Protein AF-A0A933N9Y6-F1 (afdb_monomer)

Mean predicted aligned error: 9.49 Å

Structure (mmCIF, N/CA/C/O backbone):
data_AF-A0A933N9Y6-F1
#
_entry.id   AF-A0A933N9Y6-F1
#
loop_
_atom_site.group_PDB
_atom_site.id
_atom_site.type_symbol
_atom_site.label_atom_id
_atom_site.label_alt_id
_atom_site.label_comp_id
_atom_site.label_asym_id
_atom_site.label_entity_id
_atom_site.label_seq_id
_atom_site.pdbx_PDB_ins_code
_atom_site.Cartn_x
_atom_site.Cartn_y
_atom_site.Cartn_z
_atom_site.occupancy
_atom_site.B_iso_or_equiv
_atom_site.auth_seq_id
_atom_site.auth_comp_id
_atom_site.auth_asym_id
_atom_site.auth_atom_id
_atom_site.pdbx_PDB_model_num
ATOM 1 N N . MET A 1 1 ? 1.250 21.473 2.686 1.00 59.91 1 MET A N 1
ATOM 2 C CA . MET A 1 1 ? 1.519 20.040 2.910 1.00 59.91 1 MET A CA 1
ATOM 3 C C . MET A 1 1 ? 0.268 19.443 3.518 1.00 59.91 1 MET A C 1
ATOM 5 O O . MET A 1 1 ? -0.261 20.037 4.453 1.00 59.91 1 MET A O 1
ATOM 9 N N . GLY A 1 2 ? -0.268 18.374 2.925 1.00 83.06 2 GLY A N 1
ATOM 10 C CA . GLY A 1 2 ? -1.340 17.617 3.570 1.00 83.06 2 GLY A CA 1
ATOM 11 C C . GLY A 1 2 ? -0.781 16.848 4.768 1.00 83.06 2 GLY A C 1
ATOM 12 O O . GLY A 1 2 ? 0.425 16.663 4.866 1.00 83.06 2 GLY A O 1
ATOM 13 N N . GLN A 1 3 ? -1.646 16.405 5.672 1.00 94.69 3 GLN A N 1
ATOM 14 C CA . GLN A 1 3 ? -1.311 15.427 6.709 1.00 94.69 3 GLN A CA 1
ATOM 15 C C . GLN A 1 3 ? -2.459 14.422 6.774 1.00 94.69 3 GLN A C 1
ATOM 17 O O . GLN A 1 3 ? -3.618 14.839 6.688 1.00 94.69 3 GLN A O 1
ATOM 22 N N . LEU A 1 4 ? -2.148 13.135 6.915 1.00 97.69 4 LEU A N 1
ATOM 23 C CA . LEU A 1 4 ? -3.118 12.100 7.270 1.00 97.69 4 LEU A CA 1
ATOM 24 C C . LEU A 1 4 ? -3.001 11.828 8.773 1.00 97.69 4 LEU A C 1
ATOM 26 O O . LEU A 1 4 ? -1.891 11.674 9.272 1.00 97.69 4 LEU A O 1
ATOM 30 N N . VAL A 1 5 ? -4.121 11.817 9.496 1.00 98.12 5 VAL A N 1
ATOM 31 C CA . VAL A 1 5 ? -4.144 11.604 10.953 1.00 98.12 5 VAL A CA 1
ATOM 32 C C . VAL A 1 5 ? -5.282 10.666 11.341 1.00 98.12 5 VAL A C 1
ATOM 34 O O . VAL A 1 5 ? -6.422 10.895 10.941 1.00 98.12 5 VAL A O 1
ATOM 37 N N . PHE A 1 6 ? -4.986 9.665 12.170 1.00 98.50 6 PHE A N 1
ATOM 38 C CA . PHE A 1 6 ? -5.929 8.682 12.712 1.00 98.50 6 PHE A CA 1
ATOM 39 C C . PHE A 1 6 ? -6.124 8.855 14.227 1.00 98.50 6 PHE A C 1
ATOM 41 O O . PHE A 1 6 ? -5.264 8.509 15.049 1.00 98.50 6 PHE A O 1
ATOM 48 N N . ASN A 1 7 ? -7.295 9.337 14.630 1.00 98.44 7 ASN A N 1
ATOM 49 C CA . ASN A 1 7 ? -7.651 9.585 16.022 1.00 98.44 7 ASN A CA 1
ATOM 50 C C . ASN A 1 7 ? -8.600 8.500 16.542 1.00 98.44 7 ASN A C 1
ATOM 52 O O . ASN A 1 7 ? -9.807 8.563 16.323 1.00 98.44 7 ASN A O 1
ATOM 56 N N . PHE A 1 8 ? -8.047 7.513 17.252 1.00 98.00 8 PHE A N 1
ATOM 57 C CA . PHE A 1 8 ? -8.846 6.490 17.942 1.00 98.00 8 PHE A CA 1
ATOM 58 C C . PHE A 1 8 ? -9.297 6.931 19.333 1.00 98.00 8 PHE A C 1
ATOM 60 O O . PHE A 1 8 ? -8.458 7.366 20.135 1.00 98.00 8 PHE A O 1
ATOM 67 N N . ASP A 1 9 ? -10.561 6.654 19.627 1.00 97.94 9 ASP A N 1
ATOM 68 C CA . ASP A 1 9 ? -11.191 6.657 20.944 1.00 97.94 9 ASP A CA 1
ATOM 69 C C . ASP A 1 9 ? -11.814 5.268 21.175 1.00 97.94 9 ASP A C 1
ATOM 71 O O . ASP A 1 9 ? -12.878 4.954 20.646 1.00 97.94 9 ASP A O 1
ATOM 75 N N . PHE A 1 10 ? -11.077 4.381 21.854 1.00 97.00 10 PHE A N 1
ATOM 76 C CA . PHE A 1 10 ? -11.494 2.987 22.047 1.00 97.00 10 PHE A CA 1
ATOM 77 C C . PHE A 1 10 ? -12.531 2.861 23.162 1.00 97.00 10 PHE A C 1
ATOM 79 O O . PHE A 1 10 ? -12.350 3.434 24.240 1.00 97.00 10 PHE A O 1
ATOM 86 N N . ASP A 1 11 ? -13.529 2.004 22.954 1.00 95.69 11 ASP A N 1
ATOM 87 C CA . ASP A 1 11 ? -14.541 1.697 23.967 1.00 95.69 11 ASP A CA 1
ATOM 88 C C . ASP A 1 11 ? -13.904 1.032 25.195 1.00 95.69 11 ASP A C 1
ATOM 90 O O . ASP A 1 11 ? -12.938 0.280 25.040 1.00 95.69 11 ASP A O 1
ATOM 94 N N . PRO A 1 12 ? -14.408 1.250 26.424 1.00 92.81 12 PRO A N 1
ATOM 95 C CA . PRO A 1 12 ? -13.914 0.565 27.617 1.00 92.81 12 PRO A CA 1
ATOM 96 C C . PRO A 1 12 ? -13.875 -0.963 27.453 1.00 92.81 12 PRO A C 1
ATOM 98 O O . PRO A 1 12 ? -14.796 -1.572 26.918 1.00 92.81 12 PRO A O 1
ATOM 101 N N . ILE A 1 13 ? -12.814 -1.605 27.951 1.00 88.38 13 ILE A N 1
ATOM 102 C CA . ILE A 1 13 ? -12.707 -3.072 27.937 1.00 88.38 13 ILE A CA 1
ATOM 103 C C . ILE A 1 13 ? -13.543 -3.612 29.101 1.00 88.38 13 ILE A C 1
ATOM 105 O O . ILE A 1 13 ? -13.084 -3.602 30.242 1.00 88.38 13 ILE A O 1
ATOM 109 N N . GLU A 1 14 ? -14.772 -4.055 28.832 1.00 74.56 14 GLU A N 1
ATOM 110 C CA . GLU A 1 14 ? -15.698 -4.480 29.893 1.00 74.56 14 GLU A CA 1
ATOM 111 C C . GLU A 1 14 ? -15.587 -5.974 30.279 1.00 74.56 14 GLU A C 1
ATOM 113 O O . GLU A 1 14 ? -16.008 -6.334 31.377 1.00 74.56 14 GLU A O 1
ATOM 118 N N . SER A 1 15 ? -14.991 -6.863 29.462 1.00 64.12 15 SER A N 1
ATOM 119 C CA . SER A 1 15 ? -14.756 -8.282 29.830 1.00 64.12 15 SER A CA 1
ATOM 120 C C . SER A 1 15 ? -13.814 -9.040 28.863 1.00 64.12 15 SER A C 1
ATOM 122 O O . SER A 1 15 ? -13.178 -8.424 28.008 1.00 64.12 15 SER A O 1
ATOM 124 N N . VAL A 1 16 ? -13.707 -10.376 29.012 1.00 68.56 16 VAL A N 1
ATOM 125 C CA . VAL A 1 16 ? -13.026 -11.316 28.090 1.00 68.56 16 VAL A CA 1
ATOM 126 C C . VAL A 1 16 ? -13.774 -11.341 26.751 1.00 68.56 16 VAL A C 1
ATOM 128 O O . VAL A 1 16 ? -14.597 -12.220 26.504 1.00 68.56 16 VAL A O 1
ATOM 131 N N . GLY A 1 17 ? -13.531 -10.331 25.923 1.00 78.00 17 GLY A N 1
ATOM 132 C CA . GLY A 1 17 ? -14.124 -10.205 24.597 1.00 78.00 17 GLY A CA 1
ATOM 133 C C . GLY A 1 17 ? -13.275 -10.835 23.497 1.00 78.00 17 GLY A C 1
ATOM 134 O O . GLY A 1 17 ? -12.138 -11.247 23.713 1.00 78.00 17 GLY A O 1
ATOM 135 N N . THR A 1 18 ? -13.815 -10.904 22.288 1.00 91.31 18 THR A N 1
ATOM 136 C CA . THR A 1 18 ? -13.034 -11.206 21.080 1.00 91.31 18 THR A CA 1
ATOM 137 C C . THR A 1 18 ? -12.067 -10.058 20.761 1.00 91.31 18 THR A C 1
ATOM 139 O O . THR A 1 18 ? -12.274 -8.919 21.177 1.00 91.31 18 THR A O 1
ATOM 142 N N . SER A 1 19 ? -11.023 -10.307 19.966 1.00 91.81 19 SER A N 1
ATOM 143 C CA . SER A 1 19 ? -10.132 -9.238 19.475 1.00 91.81 19 SER A CA 1
ATOM 144 C C . SER A 1 19 ? -10.855 -8.088 18.761 1.00 91.81 19 SER A C 1
ATOM 146 O O . SER A 1 19 ? -10.391 -6.948 18.813 1.00 91.81 19 SER A O 1
ATOM 148 N N . ALA A 1 20 ? -12.006 -8.359 18.142 1.00 92.94 20 ALA A N 1
ATOM 149 C CA . ALA A 1 20 ? -12.854 -7.338 17.539 1.00 92.94 20 ALA A CA 1
ATOM 150 C C . ALA A 1 20 ? -13.476 -6.411 18.601 1.00 92.94 20 ALA A C 1
ATOM 152 O O . ALA A 1 20 ? -13.398 -5.195 18.467 1.00 92.94 20 ALA A O 1
ATOM 153 N N . GLU A 1 21 ? -14.002 -6.970 19.693 1.00 92.75 21 GLU A N 1
ATOM 154 C CA . GLU A 1 21 ? -14.570 -6.203 20.815 1.00 92.75 21 GLU A CA 1
ATOM 155 C C . GLU A 1 21 ? -13.492 -5.408 21.564 1.00 92.75 21 GLU A C 1
ATOM 157 O O . GLU A 1 21 ? -13.686 -4.246 21.892 1.00 92.75 21 GLU A O 1
ATOM 162 N N . VAL A 1 22 ? -12.306 -5.988 21.777 1.00 94.69 22 VAL A N 1
ATOM 163 C CA . VAL A 1 22 ? -11.189 -5.293 22.453 1.00 94.69 22 VAL A CA 1
ATOM 164 C C . VAL A 1 22 ? -10.700 -4.076 21.656 1.00 94.69 22 VAL A C 1
ATOM 166 O O . VAL A 1 22 ? -10.199 -3.102 22.228 1.00 94.69 22 VAL A O 1
ATOM 169 N N . THR A 1 23 ? -10.838 -4.135 20.332 1.00 96.06 23 THR A N 1
ATOM 170 C CA . THR A 1 23 ? -10.442 -3.072 19.405 1.00 96.06 23 THR A CA 1
ATOM 171 C C . THR A 1 23 ? -11.631 -2.265 18.902 1.00 96.06 23 THR A C 1
ATOM 173 O O . THR A 1 23 ? -11.481 -1.582 17.893 1.00 96.06 23 THR A O 1
ATOM 176 N N . SER A 1 24 ? -12.795 -2.319 19.554 1.00 96.50 24 SER A N 1
ATOM 177 C CA . SER A 1 24 ? -13.925 -1.478 19.167 1.00 96.50 24 SER A CA 1
ATOM 178 C C . SER A 1 24 ? -13.752 -0.034 19.639 1.00 96.50 24 SER A C 1
ATOM 180 O O . SER A 1 24 ? -13.050 0.259 20.613 1.00 96.50 24 SER A O 1
ATOM 182 N N . GLY A 1 25 ? -14.366 0.887 18.908 1.00 96.94 25 GLY A N 1
ATOM 183 C CA . GLY A 1 25 ? -14.508 2.281 19.312 1.00 96.94 25 GLY A CA 1
ATOM 184 C C . GLY A 1 25 ? -14.598 3.216 18.123 1.00 96.94 25 GLY A C 1
ATOM 185 O O . GLY A 1 25 ? -14.696 2.781 16.970 1.00 96.94 25 GLY A O 1
ATOM 186 N N . ARG A 1 26 ? -14.518 4.513 18.399 1.00 97.88 26 ARG A N 1
ATOM 187 C CA . ARG A 1 26 ? -14.576 5.561 17.386 1.00 97.88 26 ARG A CA 1
ATOM 188 C C . ARG A 1 26 ? -13.211 5.781 16.741 1.00 97.88 26 ARG A C 1
ATOM 190 O O . ARG A 1 26 ? -12.189 5.842 17.425 1.00 97.88 26 ARG A O 1
ATOM 197 N N .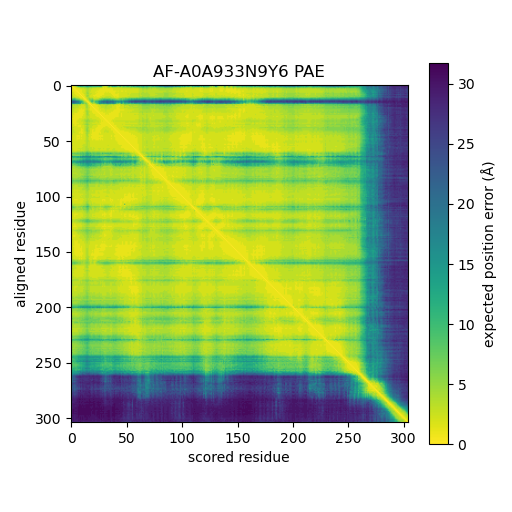 LEU A 1 27 ? -13.202 5.979 15.428 1.00 98.31 27 LEU A N 1
ATOM 198 C CA . LEU A 1 27 ? -12.055 6.475 14.675 1.00 98.31 27 LEU A CA 1
ATOM 199 C C . LEU A 1 27 ? -12.473 7.696 13.864 1.00 98.31 27 LEU A C 1
ATOM 201 O O . LEU A 1 27 ? -13.366 7.618 13.020 1.00 98.31 27 LEU A O 1
ATOM 205 N N . GLU A 1 28 ? -11.772 8.801 14.091 1.00 98.38 28 GLU A N 1
ATOM 206 C CA . GLU A 1 28 ? -11.789 9.965 13.214 1.00 98.38 28 GLU A CA 1
ATOM 207 C C . GLU A 1 28 ? -10.512 9.956 12.362 1.00 98.38 28 GLU A C 1
ATOM 209 O O . GLU A 1 28 ? -9.404 9.937 12.902 1.00 98.38 28 GLU A O 1
ATOM 214 N N . VAL A 1 29 ? -10.654 9.988 11.037 1.00 98.31 29 VAL A N 1
ATOM 215 C CA . VAL A 1 29 ? -9.532 10.137 10.102 1.00 98.31 29 VAL A CA 1
ATOM 216 C C . VAL A 1 29 ? -9.605 11.506 9.452 1.00 98.31 29 VAL A C 1
ATOM 218 O O . VAL A 1 29 ? -10.650 11.887 8.922 1.00 98.31 29 VAL A O 1
ATOM 221 N N . LYS A 1 30 ? -8.492 12.241 9.471 1.00 98.06 30 LYS A N 1
ATOM 222 C CA . LYS A 1 30 ? -8.360 13.554 8.833 1.00 98.06 30 LYS A CA 1
ATOM 223 C C . LYS A 1 30 ? -7.316 13.523 7.735 1.00 98.06 30 LYS A C 1
ATOM 225 O O . LYS A 1 30 ? -6.210 13.056 7.975 1.00 98.06 30 LYS A O 1
ATOM 230 N N . LEU A 1 31 ? -7.645 14.089 6.578 1.00 97.12 31 LEU A N 1
ATOM 231 C CA . LEU A 1 31 ? -6.716 14.331 5.479 1.00 97.12 31 LEU A CA 1
ATOM 232 C C . LEU A 1 31 ? -6.669 15.828 5.182 1.00 97.12 31 LEU A C 1
ATOM 234 O O . LEU A 1 31 ? -7.701 16.449 4.936 1.00 97.12 31 LEU A O 1
ATOM 238 N N . ALA A 1 32 ? -5.475 16.418 5.246 1.00 95.06 32 ALA A N 1
ATOM 239 C CA . ALA A 1 32 ? -5.272 17.863 5.103 1.00 95.06 32 ALA A CA 1
ATOM 240 C C . ALA A 1 32 ? -6.198 18.691 6.028 1.00 95.06 32 ALA A C 1
ATOM 242 O O . ALA A 1 32 ? -6.708 19.744 5.654 1.00 95.06 32 ALA A O 1
ATOM 243 N N . GLY A 1 33 ? -6.441 18.184 7.244 1.00 95.38 33 GLY A N 1
ATOM 244 C CA . GLY A 1 33 ? -7.308 18.806 8.252 1.00 95.38 33 GLY A CA 1
ATOM 245 C C . GLY A 1 33 ? -8.812 18.559 8.075 1.00 95.38 33 GLY A C 1
ATOM 246 O O . GLY A 1 33 ? -9.578 18.882 8.983 1.00 95.38 33 GLY A O 1
ATOM 247 N N . LEU A 1 34 ? -9.244 17.959 6.964 1.00 96.50 34 LEU A N 1
ATOM 248 C CA . LEU A 1 34 ? -10.644 17.627 6.705 1.00 96.50 34 LEU A CA 1
ATOM 249 C C . LEU A 1 34 ? -10.957 16.213 7.191 1.00 96.50 34 LEU A C 1
ATOM 251 O O . LEU A 1 34 ? -10.238 15.273 6.860 1.00 96.50 34 LEU A O 1
ATOM 255 N N . THR A 1 35 ? -12.034 16.055 7.959 1.00 97.38 35 THR A N 1
ATOM 256 C CA . THR A 1 35 ? -12.509 14.735 8.393 1.00 97.38 35 THR A CA 1
ATOM 257 C C . THR A 1 35 ? -13.019 13.951 7.188 1.00 97.38 35 THR A C 1
ATOM 259 O O . THR A 1 35 ? -13.974 14.369 6.535 1.00 97.38 35 THR A O 1
ATOM 262 N N . VAL A 1 36 ? -12.371 12.822 6.901 1.00 96.88 36 VAL A N 1
ATOM 263 C CA . VAL A 1 36 ? -12.741 11.911 5.809 1.00 96.88 36 VAL A CA 1
ATOM 264 C C . VAL A 1 36 ? -13.498 10.697 6.324 1.00 96.88 36 VAL A C 1
ATOM 266 O O . VAL A 1 36 ? -14.450 10.278 5.677 1.00 96.88 36 VAL A O 1
ATOM 269 N N . TRP A 1 37 ? -13.153 10.194 7.513 1.00 97.50 37 TRP A N 1
ATOM 270 C CA . TRP A 1 37 ? -13.922 9.173 8.226 1.00 97.50 37 TRP A CA 1
ATOM 271 C C . TRP A 1 37 ? -14.231 9.638 9.644 1.00 97.50 37 TRP A C 1
ATOM 273 O O . TRP A 1 37 ? -13.387 10.243 10.301 1.00 97.50 37 TRP A O 1
ATOM 283 N N . ASP A 1 38 ? -15.427 9.309 10.118 1.00 97.50 38 ASP A N 1
ATOM 284 C CA . ASP A 1 38 ? -15.835 9.430 11.516 1.00 97.50 38 ASP A CA 1
ATOM 285 C C . ASP A 1 38 ? -16.856 8.324 11.798 1.00 97.50 38 ASP A C 1
ATOM 287 O O . ASP A 1 38 ? -18.030 8.443 11.446 1.00 97.50 38 ASP A O 1
ATOM 291 N N . THR A 1 39 ? -16.390 7.191 12.323 1.00 97.19 39 THR A N 1
ATOM 292 C CA . THR A 1 39 ? -17.245 6.015 12.531 1.00 97.19 39 THR A CA 1
ATOM 293 C C . THR A 1 39 ? -16.855 5.232 13.777 1.00 97.19 39 THR A C 1
ATOM 295 O O . THR A 1 39 ? -15.721 5.317 14.246 1.00 97.19 39 THR A O 1
ATOM 298 N N . ASN A 1 40 ? -17.788 4.418 14.269 1.00 97.12 40 ASN A N 1
ATOM 299 C CA . ASN A 1 40 ? -17.522 3.378 15.259 1.00 97.12 40 ASN A CA 1
ATOM 300 C C . ASN A 1 40 ? -17.396 2.027 14.551 1.00 97.12 40 ASN A C 1
ATOM 302 O O . ASN A 1 40 ? -18.276 1.662 13.769 1.00 97.12 40 ASN A O 1
ATOM 306 N N . TRP A 1 41 ? -16.310 1.300 14.806 1.00 97.12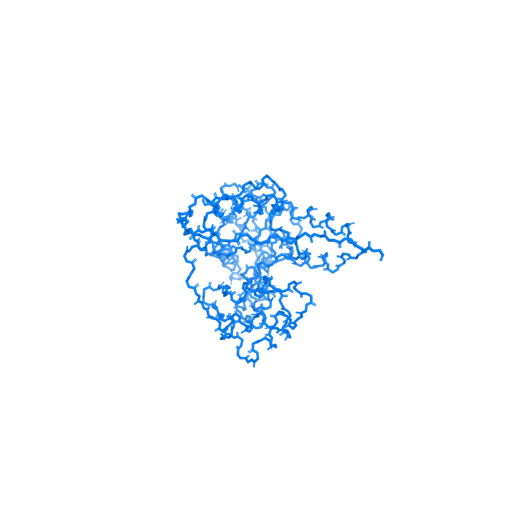 41 TRP A N 1
ATOM 307 C CA . TRP A 1 41 ? -16.072 -0.028 14.234 1.00 97.12 41 TRP A CA 1
ATOM 308 C C . TRP A 1 41 ? -15.113 -0.843 15.108 1.00 97.12 41 TRP A C 1
ATOM 310 O O . TRP A 1 41 ? -14.699 -0.385 16.171 1.00 97.12 41 TRP A O 1
ATOM 320 N N . THR A 1 42 ? -14.761 -2.048 14.658 1.00 95.81 42 THR A N 1
ATOM 321 C CA . THR A 1 42 ? -13.704 -2.882 15.243 1.00 95.81 42 THR A CA 1
ATOM 322 C C . THR A 1 42 ? -12.424 -2.755 14.426 1.00 95.81 42 THR A C 1
ATOM 324 O O . THR A 1 42 ? -12.428 -3.005 13.222 1.00 95.81 42 THR A O 1
ATOM 327 N N . TRP A 1 43 ? -11.311 -2.392 15.054 1.00 97.25 43 TRP A N 1
ATOM 328 C CA . TRP A 1 43 ? -10.119 -1.939 14.325 1.00 97.25 43 TRP A CA 1
ATOM 329 C C . TRP A 1 43 ? -9.073 -3.029 14.051 1.00 97.25 43 TRP A C 1
ATOM 331 O O . TRP A 1 43 ? -8.068 -2.762 13.396 1.00 97.25 43 TRP A O 1
ATOM 341 N N . ILE A 1 44 ? -9.309 -4.267 14.494 1.00 97.25 44 ILE A N 1
ATOM 342 C CA . ILE A 1 44 ? -8.418 -5.410 14.235 1.00 97.25 44 ILE A CA 1
ATOM 343 C C . ILE A 1 44 ? -8.183 -5.667 12.737 1.00 97.25 44 ILE A C 1
ATOM 345 O O . ILE A 1 44 ? -7.066 -5.987 12.342 1.00 97.25 44 ILE A O 1
ATOM 349 N N . GLU A 1 45 ? -9.196 -5.464 11.892 1.00 97.62 45 GLU A N 1
ATOM 350 C CA . GLU A 1 45 ? -9.097 -5.688 10.442 1.00 97.62 45 GLU A CA 1
ATOM 351 C C . GLU A 1 45 ? -8.152 -4.688 9.763 1.00 97.62 45 GLU A C 1
ATOM 353 O O . GLU A 1 45 ? -7.425 -5.046 8.838 1.00 97.62 45 GLU A O 1
ATOM 358 N N . LEU A 1 46 ? -8.089 -3.450 10.270 1.00 98.19 46 LEU A N 1
ATOM 359 C CA . LEU A 1 46 ? -7.132 -2.454 9.790 1.00 98.19 46 LEU A CA 1
ATOM 360 C C . LEU A 1 46 ? -5.693 -2.898 10.068 1.00 98.19 46 LEU A C 1
ATOM 362 O O . LEU A 1 46 ? -4.834 -2.779 9.200 1.00 98.19 46 LEU A O 1
ATOM 366 N N . LEU A 1 47 ? -5.431 -3.452 11.255 1.00 98.38 47 LEU A N 1
ATOM 367 C CA . LEU A 1 47 ? -4.116 -4.000 11.585 1.00 98.38 47 LEU A CA 1
ATOM 368 C C . LEU A 1 47 ? -3.769 -5.207 10.695 1.00 98.38 47 LEU A C 1
ATOM 370 O O . LEU A 1 47 ? -2.639 -5.304 10.223 1.00 98.38 47 LEU A O 1
ATOM 374 N N . GLU A 1 48 ? -4.725 -6.103 10.437 1.00 98.31 48 GLU A N 1
ATOM 375 C CA . GLU A 1 48 ? -4.534 -7.245 9.530 1.00 98.31 48 GLU A CA 1
ATOM 376 C C . GLU A 1 48 ? -4.206 -6.805 8.105 1.00 98.31 48 GLU A C 1
ATOM 378 O O . GLU A 1 48 ? -3.306 -7.367 7.476 1.00 98.31 48 GLU A O 1
ATOM 383 N N . HIS A 1 49 ? -4.906 -5.784 7.612 1.00 98.38 49 HIS A N 1
ATOM 384 C CA . HIS A 1 49 ? -4.657 -5.187 6.306 1.00 98.38 49 HIS A CA 1
ATOM 385 C C . HIS A 1 49 ? -3.259 -4.585 6.226 1.00 98.38 49 HIS A C 1
ATOM 387 O O . HIS A 1 49 ? -2.494 -4.942 5.333 1.00 98.38 49 HIS A O 1
ATOM 393 N N . LEU A 1 50 ? -2.900 -3.725 7.184 1.00 98.50 50 LEU A N 1
ATOM 394 C CA . LEU A 1 50 ? -1.581 -3.096 7.223 1.00 98.50 50 LEU A CA 1
ATOM 395 C C . LEU A 1 50 ? -0.469 -4.144 7.321 1.00 98.50 50 LEU A C 1
ATOM 397 O O . LEU A 1 50 ? 0.521 -4.033 6.611 1.00 98.50 50 LEU A O 1
ATOM 401 N N . ALA A 1 51 ? -0.635 -5.187 8.139 1.00 98.25 51 ALA A N 1
ATOM 402 C CA . ALA A 1 51 ? 0.345 -6.264 8.258 1.00 98.25 51 ALA A CA 1
ATOM 403 C C . ALA A 1 51 ? 0.516 -7.055 6.952 1.00 98.25 51 ALA A C 1
ATOM 405 O O . ALA A 1 51 ? 1.638 -7.393 6.578 1.00 98.25 51 ALA A O 1
ATOM 406 N N . ARG A 1 52 ? -0.588 -7.346 6.254 1.00 97.81 52 ARG A N 1
ATOM 407 C CA . ARG A 1 52 ? -0.586 -8.130 5.012 1.00 97.81 52 ARG A CA 1
ATOM 408 C C . ARG A 1 52 ? -0.014 -7.356 3.829 1.00 97.81 52 ARG A C 1
ATOM 410 O O . ARG A 1 52 ? 0.726 -7.933 3.037 1.00 97.81 52 ARG A O 1
ATOM 417 N N . TYR A 1 53 ? -0.374 -6.083 3.705 1.00 98.06 53 TYR A N 1
ATOM 418 C CA . TYR A 1 53 ? -0.090 -5.282 2.516 1.00 98.06 53 TYR A CA 1
ATOM 419 C C . TYR A 1 53 ? 1.044 -4.270 2.705 1.00 98.06 53 TYR A C 1
ATOM 421 O O . TYR A 1 53 ? 1.322 -3.502 1.791 1.00 98.06 53 TYR A O 1
ATOM 429 N N . TRP A 1 54 ? 1.739 -4.293 3.848 1.00 97.81 54 TRP A N 1
ATOM 430 C CA . TRP A 1 54 ? 2.806 -3.342 4.186 1.00 97.81 54 TRP A CA 1
ATOM 431 C C . TRP A 1 54 ? 3.819 -3.131 3.055 1.00 97.81 54 TRP A C 1
ATOM 433 O O . TRP A 1 54 ? 4.108 -2.005 2.668 1.00 97.81 54 TRP A O 1
ATOM 443 N N . GLN A 1 55 ? 4.338 -4.225 2.497 1.00 97.12 55 GLN A N 1
ATOM 444 C CA . GLN A 1 55 ? 5.365 -4.163 1.456 1.00 97.12 55 GLN A CA 1
ATOM 445 C C . GLN A 1 55 ? 4.825 -3.705 0.110 1.00 97.12 55 GLN A C 1
ATOM 447 O O . GLN A 1 55 ? 5.566 -3.097 -0.648 1.00 97.12 55 GLN A O 1
ATOM 452 N N . PHE A 1 56 ? 3.549 -3.942 -0.181 1.00 97.06 56 PHE A N 1
ATOM 453 C CA . PHE A 1 56 ? 2.931 -3.374 -1.371 1.00 97.06 56 PHE A CA 1
ATOM 454 C C . PHE A 1 56 ? 2.735 -1.864 -1.207 1.00 97.06 56 PHE A C 1
ATOM 456 O O . PHE A 1 56 ? 3.132 -1.109 -2.081 1.00 97.06 56 PHE A O 1
ATOM 463 N N . LEU A 1 57 ? 2.253 -1.397 -0.049 1.00 96.19 57 LEU A N 1
ATOM 464 C CA . LEU A 1 57 ? 2.165 0.041 0.236 1.00 96.19 57 LEU A CA 1
ATOM 465 C C . LEU A 1 57 ? 3.529 0.726 0.115 1.00 96.19 57 LEU A C 1
ATOM 467 O O . LEU A 1 57 ? 3.611 1.835 -0.401 1.00 96.19 57 LEU A O 1
ATOM 471 N N . ILE A 1 58 ? 4.596 0.062 0.563 1.00 95.75 58 ILE A N 1
ATOM 472 C CA . ILE A 1 58 ? 5.950 0.571 0.394 1.00 95.75 58 ILE A CA 1
ATOM 473 C C . ILE A 1 58 ? 6.371 0.506 -1.065 1.00 95.75 58 ILE A C 1
ATOM 475 O O . ILE A 1 58 ? 6.771 1.522 -1.585 1.00 95.75 58 ILE A O 1
ATOM 479 N N . TRP A 1 59 ? 6.368 -0.636 -1.739 1.00 95.62 59 TRP A N 1
ATOM 480 C CA . TRP A 1 59 ? 7.119 -0.790 -2.991 1.00 95.62 59 TRP A CA 1
ATOM 481 C C . TRP A 1 59 ? 6.286 -0.598 -4.257 1.00 95.62 59 TRP A C 1
ATOM 483 O O . TRP A 1 59 ? 6.848 -0.285 -5.303 1.00 95.62 59 TRP A O 1
ATOM 493 N N . GLU A 1 60 ? 4.970 -0.773 -4.193 1.00 94.88 60 GLU A N 1
ATOM 494 C CA . GLU A 1 60 ? 4.091 -0.733 -5.359 1.00 94.88 60 GLU A CA 1
ATOM 495 C C . GLU A 1 60 ? 3.781 0.713 -5.770 1.00 94.88 60 GLU A C 1
ATOM 497 O O . GLU A 1 60 ? 3.066 1.452 -5.095 1.00 94.88 60 GLU A O 1
ATOM 502 N N . GLU A 1 61 ? 4.329 1.117 -6.913 1.00 90.56 61 GLU A N 1
ATOM 503 C CA . GLU A 1 61 ? 4.119 2.441 -7.521 1.00 90.56 61 GLU A CA 1
ATOM 504 C C . GLU A 1 61 ? 3.422 2.360 -8.890 1.00 90.56 61 GLU A C 1
ATOM 506 O O . GLU A 1 61 ? 3.097 3.382 -9.498 1.00 90.56 61 GLU A O 1
ATOM 511 N N . SER A 1 62 ? 3.234 1.150 -9.420 1.00 84.56 62 SER A N 1
ATOM 512 C CA . SER A 1 62 ? 2.628 0.940 -10.735 1.00 84.56 62 SER A CA 1
ATOM 513 C C . SER A 1 62 ? 1.120 0.845 -10.597 1.00 84.56 62 SER A C 1
ATOM 515 O O . SER A 1 62 ? 0.623 0.044 -9.810 1.00 84.56 62 SER A O 1
ATOM 517 N N . LEU A 1 63 ? 0.383 1.600 -11.410 1.00 84.50 63 LEU A N 1
ATOM 518 C CA . LEU A 1 63 ? -1.035 1.320 -11.573 1.00 84.50 63 LEU A CA 1
ATOM 519 C C . LEU A 1 63 ? -1.250 0.110 -12.490 1.00 84.50 63 LEU A C 1
ATOM 521 O O . LEU A 1 63 ? -0.520 -0.054 -13.472 1.00 84.50 63 LEU A O 1
ATOM 525 N N . PRO A 1 64 ? -2.297 -0.689 -12.235 1.00 83.81 64 PRO A N 1
ATOM 526 C CA . PRO A 1 64 ? -2.755 -1.700 -13.174 1.00 83.81 64 PRO A CA 1
ATOM 527 C C . PRO A 1 64 ? -3.111 -1.100 -14.539 1.00 83.81 64 PRO A C 1
ATOM 529 O O . PRO A 1 64 ? -3.642 0.009 -14.629 1.00 83.81 64 PRO A O 1
ATOM 532 N N . SER A 1 65 ? -2.904 -1.883 -15.598 1.00 69.88 65 SER A N 1
ATOM 533 C CA . SER A 1 65 ? -3.597 -1.726 -16.888 1.00 69.88 65 SER A CA 1
ATOM 534 C C . SER A 1 65 ? -3.447 -0.368 -17.597 1.00 69.88 65 SER A C 1
ATOM 536 O O . SER A 1 65 ? -4.429 0.157 -18.128 1.00 69.88 65 SER A O 1
ATOM 538 N N . ASP A 1 66 ? -2.237 0.202 -17.639 1.00 72.62 66 ASP A N 1
ATOM 539 C CA . ASP A 1 66 ? -1.933 1.533 -18.209 1.00 72.62 66 ASP A CA 1
ATOM 540 C C . ASP A 1 66 ? -2.844 2.657 -17.680 1.00 72.62 66 ASP A C 1
ATOM 542 O O . ASP A 1 66 ? -3.108 3.643 -18.377 1.00 72.62 66 ASP A O 1
ATOM 546 N N . LEU A 1 67 ? -3.409 2.498 -16.480 1.00 80.69 67 LEU A N 1
ATOM 547 C CA . LEU A 1 67 ? -4.219 3.544 -15.879 1.00 80.69 67 LEU A CA 1
ATOM 548 C C . LEU A 1 67 ? -3.317 4.718 -15.499 1.00 80.69 67 LEU A C 1
ATOM 550 O O . LEU A 1 67 ? -2.234 4.555 -14.942 1.00 80.69 67 LEU A O 1
ATOM 554 N N . GLU A 1 68 ? -3.786 5.923 -15.794 1.00 76.06 68 GLU A N 1
ATOM 555 C CA . GLU A 1 68 ? -3.100 7.143 -15.387 1.00 76.06 68 GLU A CA 1
ATOM 556 C C . GLU A 1 68 ? -3.381 7.427 -13.908 1.00 76.06 68 GLU A C 1
ATOM 558 O O . GLU A 1 68 ? -4.508 7.258 -13.431 1.00 76.06 68 GLU A O 1
ATOM 563 N N . LEU A 1 69 ? -2.382 7.932 -13.186 1.00 66.69 69 LEU A N 1
ATOM 564 C CA . LEU A 1 69 ? -2.504 8.242 -11.758 1.00 66.69 69 LEU A CA 1
ATOM 565 C C . LEU A 1 69 ? -3.598 9.282 -11.484 1.00 66.69 69 LEU A C 1
ATOM 567 O O . LEU A 1 69 ? -4.314 9.182 -10.492 1.00 66.69 69 LEU A O 1
ATOM 571 N N . GLU A 1 70 ? -3.866 10.187 -12.431 1.00 72.81 70 GLU A N 1
ATOM 572 C CA . GLU A 1 70 ? -4.612 11.405 -12.122 1.00 72.81 70 GLU A CA 1
ATOM 573 C C . GLU A 1 70 ? -5.922 11.636 -12.873 1.00 72.81 70 GLU A C 1
ATOM 575 O O . GLU A 1 70 ? -5.956 11.481 -14.093 1.00 72.81 70 GLU A O 1
ATOM 580 N N . PRO A 1 71 ? -7.002 12.081 -12.182 1.00 73.81 71 PRO A N 1
ATOM 581 C CA . PRO A 1 71 ? -7.185 12.198 -10.719 1.00 73.81 71 PRO A CA 1
ATOM 582 C C . PRO A 1 71 ? -7.556 10.870 -10.031 1.00 73.81 71 PRO A C 1
ATOM 584 O O . PRO A 1 71 ? -8.458 10.160 -10.505 1.00 73.81 71 PRO A O 1
ATOM 587 N N . PHE A 1 72 ? -6.973 10.571 -8.865 1.00 78.38 72 PHE A N 1
ATOM 588 C CA . PHE A 1 72 ? -7.284 9.355 -8.087 1.00 78.38 72 PHE A CA 1
ATOM 589 C C . PHE A 1 72 ? -8.748 9.246 -7.653 1.00 78.38 72 PHE A C 1
ATOM 591 O O . PHE A 1 72 ? -9.331 8.165 -7.727 1.00 78.38 72 PHE A O 1
ATOM 598 N N . ALA A 1 73 ? -9.390 10.372 -7.325 1.00 77.69 73 ALA A N 1
ATOM 599 C CA . ALA A 1 73 ? -10.819 10.429 -7.000 1.00 77.69 73 ALA A CA 1
ATOM 600 C C . ALA A 1 73 ? -11.724 9.830 -8.099 1.00 77.69 73 ALA A C 1
ATOM 602 O O . ALA A 1 73 ? -12.856 9.430 -7.838 1.00 77.69 73 ALA A O 1
ATOM 603 N N . THR A 1 74 ? -11.229 9.762 -9.340 1.00 83.62 74 THR A N 1
ATOM 604 C CA . THR A 1 74 ? -11.952 9.216 -10.499 1.00 83.62 74 THR A CA 1
ATOM 605 C C . THR A 1 74 ? -11.399 7.877 -10.986 1.00 83.62 74 THR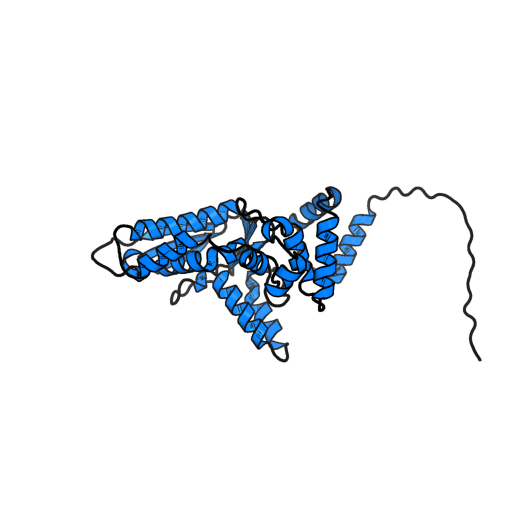 A C 1
ATOM 607 O O . THR A 1 74 ? -11.861 7.375 -12.011 1.00 83.62 74 THR A O 1
ATOM 610 N N . LEU A 1 75 ? -10.413 7.294 -10.294 1.00 85.88 75 LEU A N 1
ATOM 611 C CA . LEU A 1 75 ? -9.698 6.097 -10.744 1.00 85.88 75 LEU A CA 1
ATOM 612 C C . LEU A 1 75 ? -10.652 4.930 -11.030 1.00 85.88 75 LEU A C 1
ATOM 614 O O . LEU A 1 75 ? -10.560 4.314 -12.086 1.00 85.88 75 LEU A O 1
ATOM 618 N N . GLU A 1 76 ? -11.630 4.686 -10.156 1.00 88.00 76 GLU A N 1
ATOM 619 C CA . GLU A 1 76 ? -12.624 3.622 -10.359 1.00 88.00 76 GLU A CA 1
ATOM 620 C C . GLU A 1 76 ? -13.484 3.839 -11.600 1.00 88.00 76 GLU A C 1
ATOM 622 O O . GLU A 1 76 ? -13.725 2.915 -12.375 1.00 88.00 76 GLU A O 1
ATOM 627 N N . GLU A 1 77 ? -13.942 5.072 -11.808 1.00 89.00 77 GLU A N 1
ATOM 628 C CA . GLU A 1 77 ? -14.759 5.414 -12.964 1.00 89.00 77 GLU A CA 1
ATOM 629 C C . GLU A 1 77 ? -13.961 5.271 -14.263 1.00 89.00 77 GLU A C 1
ATOM 631 O O . GLU A 1 77 ? -14.481 4.777 -15.267 1.00 89.00 77 GLU A O 1
ATOM 636 N N . ARG A 1 78 ? -12.686 5.673 -14.243 1.00 88.81 78 ARG A N 1
ATOM 637 C CA . ARG A 1 78 ? -11.768 5.539 -15.377 1.00 88.81 78 ARG A CA 1
ATOM 638 C C . ARG A 1 78 ? -11.477 4.072 -15.686 1.00 88.81 78 ARG A C 1
ATOM 640 O O . ARG A 1 78 ? -11.622 3.678 -16.844 1.00 88.81 78 ARG A O 1
ATOM 647 N N . ALA A 1 79 ? -11.176 3.263 -14.671 1.00 90.75 79 ALA A N 1
ATOM 648 C CA . ALA A 1 79 ? -10.986 1.822 -14.809 1.00 90.75 79 ALA A CA 1
ATOM 649 C C . ALA A 1 79 ? -12.231 1.159 -15.417 1.00 90.75 79 ALA A C 1
ATOM 651 O O . ALA A 1 79 ? -12.153 0.534 -16.473 1.00 90.75 79 ALA A O 1
ATOM 652 N N . ARG A 1 80 ? -13.417 1.424 -14.854 1.00 91.19 80 ARG A N 1
ATOM 653 C CA . ARG A 1 80 ? -14.702 0.909 -15.354 1.00 91.19 80 ARG A CA 1
ATOM 654 C C . ARG A 1 80 ? -14.962 1.278 -16.817 1.00 91.19 80 ARG A C 1
ATOM 656 O O . ARG A 1 80 ? -15.385 0.434 -17.605 1.00 91.19 80 ARG A O 1
ATOM 663 N N . ARG A 1 81 ? -14.703 2.533 -17.205 1.00 91.25 81 ARG A N 1
ATOM 664 C CA . ARG A 1 81 ? -14.846 2.992 -18.599 1.00 91.25 81 ARG A CA 1
ATOM 665 C C . ARG A 1 81 ? -13.854 2.325 -19.542 1.00 91.25 81 ARG A C 1
ATOM 667 O O . ARG A 1 81 ? -14.218 2.076 -20.690 1.00 91.25 81 ARG A O 1
ATOM 674 N N . ARG A 1 82 ? -12.620 2.087 -19.094 1.00 89.69 82 ARG A N 1
ATOM 675 C CA . ARG A 1 82 ? -11.599 1.383 -19.876 1.00 89.69 82 ARG A CA 1
ATOM 676 C C . ARG A 1 82 ? -12.015 -0.067 -20.098 1.00 89.69 82 ARG A C 1
ATOM 678 O O . ARG A 1 82 ? -12.087 -0.490 -21.246 1.00 89.69 82 ARG A O 1
ATOM 685 N N . PHE A 1 83 ? -12.350 -0.785 -19.033 1.00 92.94 83 PHE A N 1
ATOM 686 C CA . PHE A 1 83 ? -12.706 -2.204 -19.090 1.00 92.94 83 PHE A CA 1
ATOM 687 C C . PHE A 1 83 ? -13.922 -2.454 -19.980 1.00 92.94 83 PHE A C 1
ATOM 689 O O . PHE A 1 83 ? -13.877 -3.321 -20.843 1.00 92.94 83 PHE A O 1
ATOM 696 N N . ALA A 1 84 ? -14.936 -1.584 -19.916 1.00 92.88 84 ALA A N 1
ATOM 697 C CA . ALA A 1 84 ? -16.103 -1.651 -20.798 1.00 92.88 84 ALA A CA 1
ATOM 698 C C . ALA A 1 84 ? -15.790 -1.522 -22.308 1.00 92.88 84 ALA A C 1
ATOM 700 O O . ALA A 1 84 ? -16.666 -1.776 -23.134 1.00 92.88 84 ALA A O 1
ATOM 701 N N . ARG A 1 85 ? -14.582 -1.079 -22.686 1.00 92.00 85 ARG A N 1
ATOM 702 C CA . ARG A 1 85 ? -14.137 -0.938 -24.084 1.00 92.00 85 ARG A CA 1
ATOM 703 C C . ARG A 1 85 ? -13.224 -2.074 -24.544 1.00 92.00 85 ARG A C 1
ATOM 705 O O . ARG A 1 85 ? -12.938 -2.148 -25.738 1.00 92.00 85 ARG A O 1
ATOM 712 N N . LEU A 1 86 ? -12.744 -2.914 -23.630 1.00 90.50 86 LEU A N 1
ATOM 713 C CA . LEU A 1 86 ? -11.878 -4.038 -23.964 1.00 90.50 86 LEU A CA 1
ATOM 714 C C . LEU A 1 86 ? -12.735 -5.253 -24.355 1.00 90.50 86 LEU A C 1
ATOM 716 O O . LEU A 1 86 ? -13.750 -5.510 -23.711 1.00 90.50 86 LEU A O 1
ATOM 720 N N . PRO A 1 87 ? -12.358 -6.013 -25.402 1.00 91.19 87 PRO A N 1
ATOM 721 C CA . PRO A 1 87 ? -13.059 -7.247 -25.763 1.00 91.19 87 PRO A CA 1
ATOM 722 C C . PRO A 1 87 ? -13.031 -8.314 -24.658 1.00 91.19 87 PRO A C 1
ATOM 724 O O . PRO A 1 87 ? -13.969 -9.099 -24.548 1.00 91.19 87 PRO A O 1
ATOM 727 N N . ASP A 1 88 ? -11.961 -8.329 -23.861 1.00 93.12 88 ASP A N 1
ATOM 728 C CA . ASP A 1 88 ? -11.796 -9.129 -22.649 1.00 93.12 88 ASP A CA 1
ATOM 729 C C . ASP A 1 88 ? -11.016 -8.286 -21.633 1.00 93.12 88 ASP A C 1
ATOM 731 O O . ASP A 1 88 ? -9.846 -7.975 -21.853 1.00 93.12 88 ASP A O 1
ATOM 735 N N . SER A 1 89 ? -11.691 -7.861 -20.567 1.00 92.75 89 SER A N 1
ATOM 736 C CA . SER A 1 89 ? -11.135 -7.062 -19.470 1.00 92.75 89 SER A CA 1
ATOM 737 C C . SER A 1 89 ? -10.858 -7.887 -18.216 1.00 92.75 89 SER A C 1
ATOM 739 O O . SER A 1 89 ? -10.480 -7.323 -17.195 1.00 92.75 89 SER A O 1
ATOM 741 N N . THR A 1 90 ? -11.042 -9.212 -18.250 1.00 93.50 90 THR A N 1
ATOM 742 C CA . THR A 1 90 ? -11.074 -10.042 -17.033 1.00 93.50 90 THR A CA 1
ATOM 743 C C . THR A 1 90 ? -9.779 -9.939 -16.226 1.00 93.50 90 THR A C 1
ATOM 745 O O . THR A 1 90 ? -9.813 -9.753 -15.011 1.00 93.50 90 THR A O 1
ATOM 748 N N . ALA A 1 91 ? -8.629 -10.040 -16.896 1.00 90.38 91 ALA A N 1
ATOM 749 C CA . ALA A 1 91 ? -7.326 -9.953 -16.238 1.00 90.38 91 ALA A CA 1
ATOM 750 C C 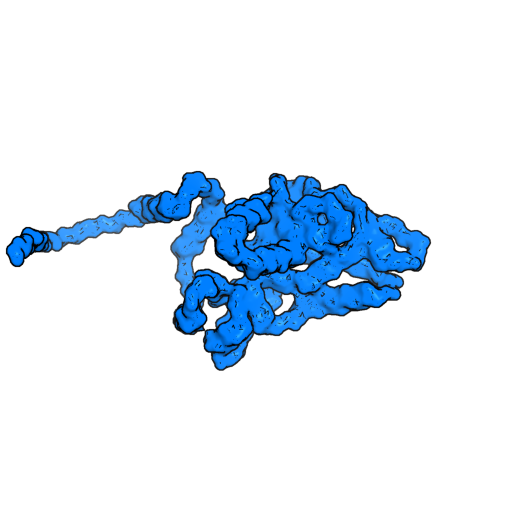. ALA A 1 91 ? -7.062 -8.552 -15.661 1.00 90.38 91 ALA A C 1
ATOM 752 O O . ALA A 1 91 ? -6.563 -8.431 -14.543 1.00 90.38 91 ALA A O 1
ATOM 753 N N . ASP A 1 92 ? -7.448 -7.508 -16.396 1.00 89.88 92 ASP A N 1
ATOM 754 C CA . ASP A 1 92 ? -7.309 -6.119 -15.964 1.00 89.88 92 ASP A CA 1
ATOM 755 C C . ASP A 1 92 ? -8.215 -5.798 -14.764 1.00 89.88 92 ASP A C 1
ATOM 757 O O . ASP A 1 92 ? -7.797 -5.130 -13.821 1.00 89.88 92 ASP A O 1
ATOM 761 N N . GLU A 1 93 ? -9.445 -6.317 -14.755 1.00 93.69 93 GLU A N 1
ATOM 762 C CA . GLU A 1 93 ? -10.389 -6.173 -13.645 1.00 93.69 93 GLU A CA 1
ATOM 763 C C . GLU A 1 93 ? -9.894 -6.864 -12.374 1.00 93.69 93 GLU A C 1
ATOM 765 O O . GLU A 1 93 ? -9.983 -6.280 -11.293 1.00 93.69 93 GLU A O 1
ATOM 770 N N . ILE A 1 94 ? -9.345 -8.078 -12.496 1.00 94.44 94 ILE A N 1
ATOM 771 C CA . ILE A 1 94 ? -8.752 -8.806 -11.366 1.00 94.44 94 ILE A CA 1
ATOM 772 C C . ILE A 1 94 ? -7.555 -8.031 -10.814 1.00 94.44 94 ILE A C 1
ATOM 774 O O . ILE A 1 94 ? -7.505 -7.778 -9.612 1.00 94.44 94 ILE A O 1
ATOM 778 N N . SER A 1 95 ? -6.635 -7.601 -11.683 1.00 92.19 95 SER A N 1
ATOM 779 C CA . SER A 1 95 ? -5.459 -6.826 -11.275 1.00 92.19 95 SER A CA 1
ATOM 780 C C . SER A 1 95 ? -5.853 -5.503 -10.607 1.00 92.19 95 SER A C 1
ATOM 782 O O . SER A 1 95 ? -5.285 -5.122 -9.585 1.00 92.19 95 SER A O 1
ATOM 784 N N . PHE A 1 96 ? -6.884 -4.826 -11.119 1.00 94.06 96 PHE A N 1
ATOM 785 C CA . PHE A 1 96 ? -7.406 -3.612 -10.501 1.00 94.06 96 PHE A CA 1
ATOM 786 C C . PHE A 1 96 ? -8.084 -3.862 -9.149 1.00 94.06 96 PHE A C 1
ATOM 788 O O . PHE A 1 96 ? -7.925 -3.052 -8.235 1.00 94.06 96 PHE A O 1
ATOM 795 N N . ASP A 1 97 ? -8.821 -4.963 -8.981 1.00 94.88 97 ASP A N 1
ATOM 796 C CA . ASP A 1 97 ? -9.400 -5.323 -7.681 1.00 94.88 97 ASP A CA 1
ATOM 797 C C . ASP A 1 97 ? -8.316 -5.685 -6.653 1.00 94.88 97 ASP A C 1
ATOM 799 O O . ASP A 1 97 ? -8.428 -5.300 -5.491 1.00 94.88 97 ASP A O 1
ATOM 803 N N . GLU A 1 98 ? -7.240 -6.360 -7.062 1.00 94.62 98 GLU A N 1
ATOM 804 C CA . GLU A 1 98 ? -6.081 -6.630 -6.201 1.00 94.62 98 GLU A CA 1
ATOM 805 C C . GLU A 1 98 ? -5.398 -5.334 -5.761 1.00 94.62 98 GLU A C 1
ATOM 807 O O . GLU A 1 98 ? -5.229 -5.105 -4.563 1.00 94.62 98 GLU A O 1
ATOM 812 N N . PHE A 1 99 ? -5.128 -4.430 -6.703 1.00 94.81 99 PHE A N 1
ATOM 813 C CA . PHE A 1 99 ? -4.584 -3.110 -6.400 1.00 94.81 99 PHE A CA 1
ATOM 814 C C . PHE A 1 99 ? -5.488 -2.327 -5.434 1.00 94.81 99 PHE A C 1
ATOM 816 O O . PHE A 1 99 ? -5.022 -1.752 -4.450 1.00 94.81 99 PHE A O 1
ATOM 823 N N . ARG A 1 100 ? -6.811 -2.356 -5.642 1.00 94.69 100 ARG A N 1
ATOM 824 C CA . ARG A 1 100 ? -7.792 -1.765 -4.715 1.00 94.69 100 ARG A CA 1
ATOM 825 C C . ARG A 1 100 ? -7.709 -2.359 -3.318 1.00 94.69 100 ARG A C 1
ATOM 827 O O . ARG A 1 100 ? -7.754 -1.617 -2.341 1.00 94.69 100 ARG A O 1
ATOM 834 N N . ARG A 1 101 ? -7.628 -3.686 -3.212 1.00 96.12 101 ARG A N 1
ATOM 835 C CA . ARG A 1 101 ? -7.520 -4.384 -1.923 1.00 96.12 101 ARG A CA 1
ATOM 836 C C . ARG A 1 101 ? -6.250 -4.023 -1.174 1.00 96.12 101 ARG A C 1
ATOM 838 O O . ARG A 1 101 ? -6.258 -4.155 0.038 1.00 96.12 101 ARG A O 1
ATOM 845 N N . THR A 1 102 ? -5.202 -3.594 -1.860 1.00 96.31 102 THR A N 1
ATOM 846 C CA . THR A 1 102 ? -3.964 -3.118 -1.243 1.00 96.31 102 THR A CA 1
ATOM 847 C C . THR A 1 102 ? -4.080 -1.649 -0.829 1.00 96.31 102 THR A C 1
ATOM 849 O O . THR A 1 102 ? -3.840 -1.304 0.331 1.00 96.31 102 THR A O 1
ATOM 852 N N . HIS A 1 103 ? -4.469 -0.789 -1.774 1.00 96.25 103 HIS A N 1
ATOM 853 C CA . HIS A 1 103 ? -4.259 0.657 -1.694 1.00 96.25 103 HIS A CA 1
ATOM 854 C C . HIS A 1 103 ? -5.472 1.471 -1.230 1.00 96.25 103 HIS A C 1
ATOM 856 O O . HIS A 1 103 ? -5.301 2.626 -0.852 1.00 96.25 103 HIS A O 1
ATOM 862 N N . ASP A 1 104 ? -6.688 0.920 -1.234 1.00 96.06 104 ASP A N 1
ATOM 863 C CA . ASP A 1 104 ? -7.865 1.583 -0.660 1.00 96.06 104 ASP A CA 1
ATOM 864 C C . ASP A 1 104 ? -8.110 1.061 0.761 1.00 96.06 104 ASP A C 1
ATOM 866 O O . ASP A 1 104 ? -8.635 -0.038 0.955 1.00 96.06 104 ASP A O 1
ATOM 870 N N . LEU A 1 105 ? -7.763 1.861 1.776 1.00 96.88 105 LEU A N 1
ATOM 871 C CA . LEU A 1 105 ? -7.899 1.463 3.181 1.00 96.88 105 LEU A CA 1
ATOM 872 C C . LEU A 1 105 ? -9.348 1.174 3.587 1.00 96.88 105 LEU A C 1
ATOM 874 O O . LEU A 1 105 ? -9.565 0.455 4.562 1.00 96.88 105 LEU A O 1
ATOM 878 N N . SER A 1 106 ? -10.352 1.687 2.865 1.00 95.62 106 SER A N 1
ATOM 879 C CA . SER A 1 106 ? -11.752 1.344 3.153 1.00 95.62 106 SER A CA 1
ATOM 880 C C . SER A 1 106 ? -12.017 -0.157 2.974 1.00 95.62 106 SER A C 1
ATOM 882 O O . SER A 1 106 ? -12.877 -0.722 3.648 1.00 95.62 106 SER A O 1
ATOM 884 N N . ARG A 1 107 ? -11.230 -0.836 2.125 1.00 95.44 107 ARG A N 1
ATOM 885 C CA . ARG A 1 107 ? -11.331 -2.280 1.874 1.00 95.44 107 ARG A CA 1
ATOM 886 C C . ARG A 1 107 ? -10.826 -3.139 3.026 1.00 95.44 107 ARG A C 1
ATOM 888 O O . ARG A 1 107 ? -11.196 -4.312 3.086 1.00 95.44 107 ARG A O 1
ATOM 895 N N . ALA A 1 108 ? -10.054 -2.563 3.946 1.00 95.38 108 ALA A N 1
ATOM 896 C CA . ALA A 1 108 ? -9.655 -3.236 5.174 1.00 95.38 108 ALA A CA 1
ATOM 897 C C . ALA A 1 108 ? -10.859 -3.530 6.080 1.00 95.38 108 ALA A C 1
ATOM 899 O O . ALA A 1 108 ? -10.855 -4.517 6.800 1.00 95.38 108 ALA A O 1
ATOM 900 N N . LEU A 1 109 ? -11.887 -2.678 6.051 1.00 94.50 109 LEU A N 1
ATOM 901 C CA . LEU A 1 109 ? -12.945 -2.625 7.061 1.00 94.50 109 LEU A CA 1
ATOM 902 C C . LEU A 1 109 ? -14.242 -3.215 6.505 1.00 94.50 109 LEU A C 1
ATOM 904 O O . LEU A 1 109 ? -15.195 -2.503 6.179 1.00 94.50 109 LEU A O 1
ATOM 908 N N . GLN A 1 110 ? -14.264 -4.536 6.339 1.00 86.94 110 GLN A N 1
ATOM 909 C CA . GLN A 1 110 ? -15.386 -5.220 5.701 1.00 86.94 110 GLN A CA 1
ATOM 910 C C . GLN A 1 110 ? -16.671 -5.054 6.517 1.00 86.94 110 GLN A C 1
ATOM 912 O O . GLN A 1 110 ? -16.755 -5.451 7.672 1.00 86.94 110 GLN A O 1
ATOM 917 N N . GLY A 1 111 ? -17.705 -4.491 5.892 1.00 90.06 111 GLY A N 1
ATOM 918 C CA . GLY A 1 111 ? -18.992 -4.225 6.541 1.00 90.06 111 GLY A CA 1
ATOM 919 C C . GLY A 1 111 ? -19.129 -2.810 7.108 1.00 90.06 111 GLY A C 1
ATOM 920 O O . GLY A 1 111 ? -20.257 -2.384 7.367 1.00 90.06 111 GLY A O 1
ATOM 921 N N . ALA A 1 112 ? -18.034 -2.051 7.214 1.00 91.44 112 ALA A N 1
ATOM 922 C CA . ALA A 1 112 ? -18.104 -0.616 7.444 1.00 91.44 112 ALA A CA 1
ATOM 923 C C . ALA A 1 112 ? -18.473 0.099 6.131 1.00 91.44 112 ALA A C 1
ATOM 925 O O . ALA A 1 112 ? -17.898 -0.159 5.073 1.00 91.44 112 ALA A O 1
ATOM 926 N N . TRP A 1 113 ? -19.434 1.021 6.185 1.00 91.69 113 TRP A N 1
ATOM 927 C CA . TRP A 1 113 ? -19.822 1.842 5.033 1.00 91.69 113 TRP A CA 1
ATOM 928 C C . TRP A 1 113 ? -18.950 3.097 4.979 1.00 91.69 113 TRP A C 1
ATOM 930 O O . TRP A 1 113 ? -19.388 4.187 5.345 1.00 91.69 113 TRP A O 1
ATOM 940 N N . LEU A 1 114 ? -17.691 2.926 4.576 1.00 94.50 114 LEU A N 1
ATOM 941 C CA . LEU A 1 114 ? -16.701 4.001 4.510 1.00 94.50 114 LEU A CA 1
ATOM 942 C C . LEU A 1 114 ? -16.456 4.456 3.073 1.00 94.50 114 LEU A C 1
ATOM 944 O O . LEU A 1 114 ? -16.478 3.656 2.140 1.00 94.50 114 LEU A O 1
ATOM 948 N N . SER A 1 115 ? -16.205 5.753 2.896 1.00 93.50 115 SER A N 1
ATOM 949 C CA . SER A 1 115 ? -15.724 6.285 1.620 1.00 93.50 115 SER A CA 1
ATOM 950 C C . SER A 1 115 ? -14.302 5.801 1.346 1.00 93.50 115 SER A C 1
ATOM 952 O O . SER A 1 115 ? -13.518 5.659 2.284 1.00 93.50 115 SER A O 1
ATOM 954 N N . SER A 1 116 ? -13.939 5.617 0.076 1.00 94.31 116 SER A N 1
ATOM 955 C CA . SER A 1 116 ? -12.576 5.226 -0.291 1.00 94.31 116 SER A CA 1
ATOM 956 C C . SER A 1 116 ? -11.525 6.196 0.246 1.00 94.31 116 SER A C 1
ATOM 958 O O . SER A 1 116 ? -11.702 7.419 0.198 1.00 94.31 116 SER A O 1
ATOM 960 N N . LEU A 1 117 ? -10.430 5.622 0.738 1.00 96.00 117 LEU A N 1
ATOM 961 C CA . LEU A 1 117 ? -9.236 6.330 1.185 1.00 96.00 117 LEU A CA 1
ATOM 962 C C . LEU A 1 117 ? -8.036 5.652 0.535 1.00 96.00 117 LEU A C 1
ATOM 964 O O . LEU A 1 117 ? -7.520 4.651 1.032 1.00 96.00 117 LEU A O 1
ATOM 968 N N . TRP A 1 118 ? -7.639 6.195 -0.607 1.00 95.75 118 TRP A N 1
ATOM 969 C CA . TRP A 1 118 ? -6.534 5.698 -1.406 1.00 95.75 118 TRP A CA 1
ATOM 970 C C . TRP A 1 118 ? -5.205 6.147 -0.823 1.00 95.75 118 TRP A C 1
ATOM 972 O O . TRP A 1 118 ? -5.053 7.319 -0.487 1.00 95.75 118 TRP A O 1
ATOM 982 N N . ILE A 1 119 ? -4.250 5.227 -0.752 1.00 96.00 119 ILE A N 1
ATOM 983 C CA . ILE A 1 119 ? -2.848 5.463 -0.422 1.00 96.00 119 ILE A CA 1
ATOM 984 C C . ILE A 1 119 ? -2.010 4.790 -1.500 1.00 96.00 119 ILE A C 1
ATOM 986 O O . ILE A 1 119 ? -1.907 3.565 -1.534 1.00 96.00 119 ILE A O 1
ATOM 990 N N . VAL A 1 120 ? -1.408 5.585 -2.380 1.00 94.19 120 VAL A N 1
ATOM 991 C CA . VAL A 1 120 ? -0.603 5.075 -3.495 1.00 94.19 120 VAL A CA 1
ATOM 992 C C . VAL A 1 120 ? 0.756 5.748 -3.484 1.00 94.19 120 VAL A C 1
ATOM 994 O O . VAL A 1 120 ? 0.840 6.974 -3.381 1.00 94.19 120 VAL A O 1
ATOM 997 N N . ARG A 1 121 ? 1.828 4.955 -3.558 1.00 92.44 121 ARG A N 1
ATOM 998 C CA . ARG A 1 121 ? 3.180 5.503 -3.636 1.00 92.44 121 ARG A CA 1
ATOM 999 C C . ARG A 1 121 ? 3.369 6.195 -4.980 1.00 92.44 121 ARG A C 1
ATOM 1001 O O . ARG A 1 121 ? 2.956 5.690 -6.022 1.00 92.44 121 ARG A O 1
ATOM 1008 N N . HIS A 1 122 ? 3.987 7.366 -4.943 1.00 87.81 122 HIS A N 1
ATOM 1009 C CA . HIS A 1 122 ? 4.296 8.137 -6.134 1.00 87.81 122 HIS A CA 1
ATOM 1010 C C . HIS A 1 122 ? 5.608 8.894 -5.934 1.00 87.81 122 HIS A C 1
ATOM 1012 O O . HIS A 1 122 ? 5.664 9.846 -5.151 1.00 87.81 122 HIS A O 1
ATOM 1018 N N . GLY A 1 123 ? 6.662 8.453 -6.628 1.00 86.12 123 GLY A N 1
ATOM 1019 C CA . GLY A 1 123 ? 8.000 9.019 -6.474 1.00 86.12 123 GLY A CA 1
ATOM 1020 C C . GLY A 1 123 ? 8.506 8.881 -5.035 1.00 86.12 123 GLY A C 1
ATOM 1021 O O . GLY A 1 123 ? 8.435 7.804 -4.438 1.00 86.12 123 GLY A O 1
ATOM 1022 N N . ASP A 1 124 ? 8.963 9.995 -4.463 1.00 85.38 124 ASP A N 1
ATOM 1023 C CA . ASP A 1 124 ? 9.505 10.073 -3.096 1.00 85.38 124 ASP A CA 1
ATOM 1024 C C . ASP A 1 124 ? 8.434 10.288 -2.010 1.00 85.38 124 ASP A C 1
ATOM 1026 O O . ASP A 1 124 ? 8.737 10.677 -0.878 1.00 85.38 124 ASP A O 1
ATOM 1030 N N . GLY A 1 125 ? 7.160 10.074 -2.336 1.00 91.94 125 GLY A N 1
ATOM 1031 C CA . GLY A 1 125 ? 6.062 10.283 -1.405 1.00 91.94 125 GLY A CA 1
ATOM 1032 C C . GLY A 1 125 ? 4.854 9.412 -1.697 1.00 91.94 125 GLY A C 1
ATOM 1033 O O . GLY A 1 125 ? 4.920 8.391 -2.383 1.00 91.94 125 GLY A O 1
ATOM 1034 N N . PHE A 1 126 ? 3.728 9.842 -1.148 1.00 93.31 126 PHE A N 1
ATOM 1035 C CA . PHE A 1 126 ? 2.447 9.187 -1.334 1.00 93.31 126 PHE A CA 1
ATOM 1036 C C . PHE A 1 126 ? 1.415 10.171 -1.822 1.00 93.31 126 PHE A C 1
ATOM 1038 O O . PHE A 1 126 ? 1.307 11.287 -1.311 1.00 93.31 126 PHE A O 1
ATOM 1045 N N . ARG A 1 127 ? 0.588 9.706 -2.746 1.00 92.44 127 ARG A N 1
ATOM 1046 C CA . ARG A 1 127 ? -0.690 10.326 -3.021 1.00 92.44 127 ARG A CA 1
ATOM 1047 C C . ARG A 1 127 ? -1.747 9.697 -2.134 1.00 92.44 127 ARG A C 1
ATOM 1049 O O . ARG A 1 127 ? -1.962 8.485 -2.170 1.00 92.44 127 ARG A O 1
ATOM 1056 N N . VAL A 1 128 ? -2.401 10.535 -1.340 1.00 94.75 128 VAL A N 1
ATOM 1057 C CA . VAL A 1 128 ? -3.517 10.139 -0.492 1.00 94.75 128 VAL A CA 1
ATOM 1058 C C . VAL A 1 128 ? -4.762 10.865 -0.960 1.00 94.75 128 VAL A C 1
ATOM 1060 O O . VAL A 1 128 ? -4.802 12.095 -0.976 1.00 94.75 128 VAL A O 1
ATOM 1063 N N . SER A 1 129 ? -5.772 10.099 -1.359 1.00 93.75 129 SER A N 1
ATOM 1064 C CA . SER A 1 129 ? -6.934 10.641 -2.058 1.00 93.75 129 SER A CA 1
ATOM 1065 C C . SER A 1 129 ? -8.242 10.046 -1.553 1.00 93.75 129 SER A C 1
ATOM 1067 O O . SER A 1 129 ? -8.346 8.860 -1.241 1.00 93.75 129 SER A O 1
ATOM 1069 N N . THR A 1 130 ? -9.264 10.885 -1.500 1.00 93.44 130 THR A N 1
ATOM 1070 C CA . THR A 1 130 ? -10.663 10.527 -1.275 1.00 93.44 130 THR A CA 1
ATOM 1071 C C . THR A 1 130 ? -11.508 11.091 -2.414 1.00 93.44 130 THR A C 1
ATOM 1073 O O . THR A 1 130 ? -11.002 11.710 -3.348 1.00 93.44 130 THR A O 1
ATOM 1076 N N . SER A 1 131 ? -12.830 10.936 -2.348 1.00 89.19 131 SER A N 1
ATOM 1077 C CA . SER A 1 131 ? -13.728 11.571 -3.320 1.00 89.19 131 SER A CA 1
ATOM 1078 C C . SER A 1 131 ? -13.711 13.107 -3.276 1.00 89.19 131 SER A C 1
ATOM 1080 O O . SER A 1 131 ? -14.239 13.738 -4.188 1.00 89.19 131 SER A O 1
ATOM 1082 N N . THR A 1 132 ? -13.181 13.718 -2.210 1.00 88.06 132 THR A N 1
ATOM 1083 C CA . THR A 1 132 ? -13.261 15.171 -1.972 1.00 88.06 132 THR A CA 1
ATOM 1084 C C . THR A 1 132 ? -11.919 15.840 -1.705 1.00 88.06 132 THR A C 1
ATOM 1086 O O . THR A 1 132 ? -11.822 17.057 -1.847 1.00 88.06 132 THR A O 1
ATOM 1089 N N . VAL A 1 133 ? -10.899 15.083 -1.308 1.00 91.56 133 VAL A N 1
ATOM 1090 C CA . VAL A 1 133 ? -9.587 15.609 -0.927 1.00 91.56 133 VAL A CA 1
ATOM 1091 C C . VAL A 1 133 ? -8.516 14.794 -1.620 1.00 91.56 133 VAL A C 1
ATOM 1093 O O . VAL A 1 133 ? -8.592 13.573 -1.655 1.00 91.56 133 VAL A O 1
ATOM 1096 N N . ASP A 1 134 ? -7.504 15.473 -2.136 1.00 90.69 134 ASP A N 1
ATOM 1097 C CA . ASP A 1 134 ? -6.344 14.848 -2.749 1.00 90.69 134 ASP A CA 1
ATOM 1098 C C . ASP A 1 134 ? -5.093 15.566 -2.253 1.00 90.69 134 ASP A C 1
ATOM 1100 O O . ASP A 1 134 ? -5.030 16.800 -2.275 1.00 90.69 134 ASP A O 1
ATOM 1104 N N . ALA A 1 135 ? -4.140 14.814 -1.718 1.00 91.75 135 ALA A N 1
ATOM 1105 C CA . ALA A 1 135 ? -2.961 15.369 -1.081 1.00 91.75 135 ALA A CA 1
ATOM 1106 C C . ALA A 1 135 ? -1.731 14.503 -1.332 1.00 91.75 135 ALA A C 1
ATOM 1108 O O . ALA A 1 135 ? -1.772 13.281 -1.209 1.00 91.75 135 ALA A O 1
ATOM 1109 N N . THR A 1 136 ? -0.607 15.168 -1.580 1.00 91.94 136 THR A N 1
ATOM 1110 C CA . THR A 1 136 ? 0.711 14.537 -1.543 1.00 91.94 136 THR A CA 1
ATOM 1111 C C . THR A 1 136 ? 1.280 14.645 -0.134 1.00 91.94 136 THR A C 1
ATOM 1113 O O . THR A 1 136 ? 1.328 15.740 0.442 1.00 91.94 136 THR A O 1
ATOM 1116 N N . LEU A 1 137 ? 1.700 13.510 0.416 1.00 93.62 137 LEU A N 1
ATOM 1117 C CA . LEU A 1 137 ? 2.341 13.381 1.720 1.00 93.62 137 LEU A CA 1
ATOM 1118 C C . LEU A 1 137 ? 3.778 12.902 1.542 1.00 93.62 137 LEU A C 1
ATOM 1120 O O . LEU A 1 137 ? 4.084 12.190 0.581 1.00 93.62 137 LEU A O 1
ATOM 1124 N N . SER A 1 138 ? 4.657 13.274 2.473 1.00 94.12 138 SER A N 1
ATOM 1125 C CA . SER A 1 138 ? 6.009 12.722 2.471 1.00 94.12 138 SER A CA 1
ATOM 1126 C C . SER A 1 138 ? 5.980 11.228 2.796 1.00 94.12 138 SER A C 1
ATOM 1128 O O . SER A 1 138 ? 5.094 10.741 3.505 1.00 94.12 138 SER A O 1
ATOM 1130 N N . PHE A 1 139 ? 6.966 10.503 2.269 1.00 92.50 139 PHE A N 1
ATOM 1131 C CA . PHE A 1 139 ? 7.094 9.068 2.485 1.00 92.50 139 PHE A CA 1
ATOM 1132 C C . PHE A 1 139 ? 7.153 8.712 3.976 1.00 92.50 139 PHE A C 1
ATOM 1134 O O . PHE A 1 139 ? 6.347 7.917 4.458 1.00 92.50 139 PHE A O 1
ATOM 1141 N N . GLN A 1 140 ? 8.051 9.365 4.720 1.00 93.38 140 GLN A N 1
ATOM 1142 C CA . GLN A 1 140 ? 8.270 9.055 6.131 1.00 93.38 140 GLN A CA 1
ATOM 1143 C C . GLN A 1 140 ? 7.064 9.417 7.004 1.00 93.38 140 GLN A C 1
ATOM 1145 O O . GLN A 1 140 ? 6.657 8.606 7.829 1.00 93.38 140 GLN A O 1
ATOM 1150 N N . GLU A 1 141 ? 6.455 10.594 6.808 1.00 94.19 141 GLU A N 1
ATOM 1151 C CA . GLU A 1 141 ? 5.323 11.022 7.644 1.00 94.19 141 GLU A CA 1
ATOM 1152 C C . GLU A 1 141 ? 4.127 10.074 7.517 1.00 94.19 141 GLU A C 1
ATOM 1154 O O . GLU A 1 141 ? 3.457 9.801 8.513 1.00 94.19 141 GLU A O 1
ATOM 1159 N N . LEU A 1 142 ? 3.849 9.564 6.309 1.00 96.25 142 LEU A N 1
ATOM 1160 C CA . LEU A 1 142 ? 2.753 8.619 6.132 1.00 96.25 142 LEU A CA 1
ATOM 1161 C C . LEU A 1 142 ? 3.067 7.262 6.766 1.00 96.25 142 LEU A C 1
ATOM 1163 O O . LEU A 1 142 ? 2.211 6.713 7.459 1.00 96.25 142 LEU A O 1
ATOM 1167 N N . LEU A 1 143 ? 4.265 6.716 6.541 1.00 96.12 143 LEU A N 1
ATOM 1168 C CA . LEU A 1 143 ? 4.629 5.419 7.111 1.00 96.12 143 LEU A CA 1
ATOM 1169 C C . LEU A 1 143 ? 4.653 5.460 8.639 1.00 96.12 143 LEU A C 1
ATOM 1171 O O . LEU A 1 143 ? 4.078 4.569 9.263 1.00 96.12 143 LEU A O 1
ATOM 1175 N N . ASP A 1 144 ? 5.215 6.514 9.236 1.00 96.88 144 ASP A N 1
ATOM 1176 C CA . ASP A 1 144 ? 5.211 6.713 10.688 1.00 96.88 144 ASP A CA 1
ATOM 1177 C C . ASP A 1 144 ? 3.782 6.731 11.241 1.00 96.88 144 ASP A C 1
ATOM 1179 O O . ASP A 1 144 ? 3.491 6.115 12.269 1.00 96.88 144 ASP A O 1
ATOM 1183 N N . GLU A 1 145 ? 2.860 7.399 10.545 1.00 98.19 145 GLU A N 1
ATOM 1184 C CA . GLU A 1 145 ? 1.460 7.448 10.947 1.00 98.19 145 GLU A CA 1
ATOM 1185 C C . GLU A 1 145 ? 0.781 6.071 10.852 1.00 98.19 145 GLU A C 1
ATOM 1187 O O . GLU A 1 145 ? 0.081 5.665 11.784 1.00 98.19 145 GLU A O 1
ATOM 1192 N N . LEU A 1 146 ? 1.008 5.313 9.774 1.00 98.38 146 LEU A N 1
ATOM 1193 C CA . LEU A 1 146 ? 0.460 3.959 9.626 1.00 98.38 146 LEU A CA 1
ATOM 1194 C C . LEU A 1 146 ? 1.056 2.980 10.656 1.00 98.38 146 LEU A C 1
ATOM 1196 O O . LEU A 1 146 ? 0.327 2.164 11.230 1.00 98.38 146 LEU A O 1
ATOM 1200 N N . GLU A 1 147 ? 2.353 3.077 10.962 1.00 98.25 147 GLU A N 1
ATOM 1201 C CA . GLU A 1 147 ? 2.977 2.293 12.034 1.00 98.25 147 GLU A CA 1
ATOM 1202 C C . GLU A 1 147 ? 2.432 2.684 13.412 1.00 98.25 147 GLU A C 1
ATOM 1204 O O . GLU A 1 147 ? 2.190 1.813 14.257 1.00 98.25 147 GLU A O 1
ATOM 1209 N N . ARG A 1 148 ? 2.174 3.976 13.647 1.00 98.50 148 ARG A N 1
ATOM 1210 C CA . ARG A 1 148 ? 1.548 4.466 14.881 1.00 98.50 148 ARG A CA 1
ATOM 1211 C C . ARG A 1 148 ? 0.138 3.905 15.050 1.00 98.50 148 ARG A C 1
ATOM 1213 O O . ARG A 1 148 ? -0.218 3.498 16.159 1.00 98.50 148 ARG A O 1
ATOM 1220 N N . VAL A 1 149 ? -0.654 3.851 13.976 1.00 98.50 149 VAL A N 1
ATOM 1221 C CA . VAL A 1 149 ? -1.982 3.211 13.954 1.00 98.50 149 VAL A CA 1
ATOM 1222 C C . VAL A 1 149 ? -1.878 1.748 14.372 1.00 98.50 149 VAL A C 1
ATOM 1224 O O . VAL A 1 149 ? -2.528 1.334 15.336 1.00 98.50 149 VAL A O 1
ATOM 1227 N N . ALA A 1 150 ? -1.021 0.979 13.698 1.00 98.50 150 ALA A N 1
ATOM 1228 C CA . ALA A 1 150 ? -0.831 -0.436 13.986 1.00 98.50 150 ALA A CA 1
ATOM 1229 C C . ALA A 1 150 ? -0.361 -0.670 15.430 1.00 98.50 150 ALA A C 1
ATOM 1231 O O . ALA A 1 150 ? -0.917 -1.506 16.143 1.00 98.50 150 ALA A O 1
ATOM 1232 N N . THR A 1 151 ? 0.600 0.126 15.902 1.00 98.44 151 THR A N 1
ATOM 1233 C CA . THR A 1 151 ? 1.119 0.070 17.277 1.00 98.44 151 THR A CA 1
ATOM 1234 C C . THR A 1 151 ? 0.027 0.358 18.303 1.00 98.44 151 THR A C 1
ATOM 1236 O O . THR A 1 151 ? -0.075 -0.344 19.309 1.00 98.44 151 THR A O 1
ATOM 1239 N N . LYS A 1 152 ? -0.838 1.349 18.050 1.00 98.38 152 LYS A N 1
ATOM 1240 C CA . LYS A 1 152 ? -1.946 1.690 18.951 1.00 98.38 152 LYS A CA 1
ATOM 1241 C C . LYS A 1 152 ? -2.963 0.547 19.064 1.00 98.38 152 LYS A C 1
ATOM 1243 O O . LYS A 1 152 ? -3.435 0.269 20.166 1.00 98.38 152 LYS A O 1
ATOM 1248 N N . ILE A 1 153 ? -3.262 -0.143 17.962 1.00 98.19 153 ILE A N 1
ATOM 1249 C CA . ILE A 1 153 ? -4.143 -1.324 17.957 1.00 98.19 153 ILE A CA 1
ATOM 1250 C C . ILE A 1 153 ? -3.459 -2.517 18.652 1.00 98.19 153 ILE A C 1
ATOM 1252 O O . ILE A 1 153 ? -4.078 -3.200 19.464 1.00 98.19 153 ILE A O 1
ATOM 1256 N N . LEU A 1 154 ? -2.168 -2.749 18.401 1.00 97.81 154 LEU A N 1
ATOM 1257 C CA . LEU A 1 154 ? -1.401 -3.824 19.041 1.00 97.81 154 LEU A CA 1
ATOM 1258 C C . LEU A 1 154 ? -1.282 -3.651 20.558 1.00 97.81 154 LEU A C 1
ATOM 1260 O O . LEU A 1 154 ? -1.453 -4.629 21.287 1.00 97.81 154 LEU A O 1
ATOM 1264 N N . GLU A 1 155 ? -1.036 -2.429 21.041 1.00 96.88 155 GLU A N 1
ATOM 1265 C CA . GLU A 1 155 ? -0.989 -2.153 22.481 1.00 96.88 155 GLU A CA 1
ATOM 1266 C C . GLU A 1 155 ? -2.358 -2.384 23.121 1.00 96.88 155 GLU A C 1
ATOM 1268 O O . GLU A 1 155 ? -2.447 -2.953 24.210 1.00 96.88 155 GLU A O 1
ATOM 1273 N N . ARG A 1 156 ? -3.445 -2.044 22.413 1.00 95.56 156 ARG A N 1
ATOM 1274 C CA . ARG A 1 156 ? -4.807 -2.345 22.869 1.00 95.56 156 ARG A CA 1
ATOM 1275 C C . ARG A 1 156 ? -5.034 -3.846 23.063 1.00 95.56 156 ARG A C 1
ATOM 1277 O O . ARG A 1 156 ? -5.730 -4.247 23.989 1.00 95.56 156 ARG A O 1
ATOM 1284 N N . LEU A 1 157 ? -4.403 -4.670 22.232 1.00 95.50 157 LEU A N 1
ATOM 1285 C CA . LEU A 1 157 ? -4.485 -6.129 22.279 1.00 95.50 157 LEU A CA 1
ATOM 1286 C C . LEU A 1 157 ? -3.472 -6.772 23.229 1.00 95.50 157 LEU A C 1
ATOM 1288 O O . LEU A 1 157 ? -3.461 -7.994 23.339 1.00 95.50 157 LEU A O 1
ATOM 1292 N N . ARG A 1 158 ? -2.588 -6.017 23.892 1.00 94.50 158 ARG A N 1
ATOM 1293 C CA . ARG A 1 158 ? -1.423 -6.559 24.617 1.00 94.50 158 ARG A CA 1
ATOM 1294 C C . ARG A 1 158 ? -1.766 -7.662 25.620 1.00 94.50 158 ARG A C 1
ATOM 1296 O O . ARG A 1 158 ? -1.081 -8.681 25.651 1.00 94.50 158 ARG A O 1
ATOM 1303 N N . SER A 1 159 ? -2.819 -7.473 26.413 1.00 90.31 159 SER A N 1
ATOM 1304 C CA . SER A 1 159 ? -3.290 -8.446 27.411 1.00 90.31 159 SER A CA 1
ATOM 1305 C C . SER A 1 159 ? -4.260 -9.490 26.853 1.00 90.31 159 SER A C 1
ATOM 1307 O O . SER A 1 159 ? -4.741 -10.330 27.610 1.00 90.31 159 SER A O 1
ATOM 1309 N N . HIS A 1 160 ? -4.566 -9.432 25.557 1.00 91.44 160 HIS A N 1
ATOM 1310 C CA . HIS A 1 160 ? -5.469 -10.353 24.881 1.00 91.44 160 HIS A CA 1
ATOM 1311 C C . HIS A 1 160 ? -4.679 -11.396 24.084 1.00 91.44 160 HIS A C 1
ATOM 1313 O O . HIS A 1 160 ? -3.659 -11.085 23.460 1.00 91.44 160 HIS A O 1
ATOM 1319 N N . SER A 1 161 ? -5.145 -12.642 24.118 1.00 88.19 161 SER A N 1
ATOM 1320 C CA . SER A 1 161 ? -4.546 -13.758 23.382 1.00 88.19 161 SER A CA 1
ATOM 1321 C C . SER A 1 161 ? -5.663 -14.630 22.835 1.00 88.19 161 SER A C 1
ATOM 1323 O O . SER A 1 161 ? -6.235 -15.459 23.539 1.00 88.19 161 SER A O 1
ATOM 1325 N N . ASP A 1 162 ? -5.993 -14.405 21.571 1.00 93.31 162 ASP A N 1
ATOM 1326 C CA . ASP A 1 162 ? -6.761 -15.342 20.769 1.00 93.31 162 ASP A CA 1
ATOM 1327 C C . ASP A 1 162 ? -5.976 -15.653 19.487 1.00 93.31 162 ASP A C 1
ATOM 1329 O O . ASP A 1 162 ? -5.006 -14.968 19.145 1.00 93.31 162 ASP A O 1
ATOM 1333 N N . ARG A 1 163 ? -6.399 -16.693 18.761 1.00 94.88 163 ARG A N 1
ATOM 1334 C CA . ARG A 1 163 ? -5.722 -17.131 17.534 1.00 94.88 163 ARG A CA 1
ATOM 1335 C C . ARG A 1 163 ? -5.591 -16.009 16.496 1.00 94.88 163 ARG A C 1
ATOM 1337 O O . ARG A 1 163 ? -4.621 -15.992 15.747 1.00 94.88 163 ARG A O 1
ATOM 1344 N N . ARG A 1 164 ? -6.557 -15.089 16.426 1.00 96.31 164 ARG A N 1
ATOM 1345 C CA . ARG A 1 164 ? -6.541 -13.972 15.473 1.00 96.31 164 ARG A CA 1
ATOM 1346 C C . ARG A 1 164 ? -5.470 -12.951 15.863 1.00 96.31 164 ARG A C 1
ATOM 1348 O O . ARG A 1 164 ? -4.695 -12.534 15.006 1.00 96.31 164 ARG A O 1
ATOM 1355 N N . VAL A 1 165 ? -5.359 -12.626 17.155 1.00 96.69 165 VAL A N 1
ATOM 1356 C CA . VAL A 1 165 ? -4.295 -11.758 17.691 1.00 96.69 165 VAL A CA 1
ATOM 1357 C C . VAL A 1 165 ? -2.9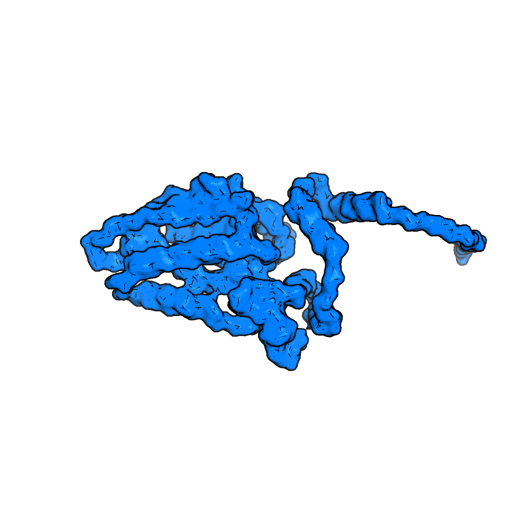08 -12.352 17.460 1.00 96.69 165 VAL A C 1
ATOM 1359 O O . VAL A 1 165 ? -1.985 -11.634 17.085 1.00 96.69 165 VAL A O 1
ATOM 1362 N N . GLU A 1 166 ? -2.742 -13.652 17.688 1.00 97.00 166 GLU A N 1
ATOM 1363 C CA . GLU A 1 166 ? -1.461 -14.333 17.475 1.00 97.00 166 GLU A CA 1
ATOM 1364 C C . GLU A 1 166 ? -1.029 -14.255 16.007 1.00 97.00 166 GLU A C 1
ATOM 1366 O O . GLU A 1 166 ? 0.086 -13.816 15.723 1.00 97.00 166 GLU A O 1
ATOM 1371 N N . LEU A 1 167 ? -1.940 -14.573 15.079 1.00 97.50 167 LEU A N 1
ATOM 1372 C CA . LEU A 1 167 ? -1.679 -14.499 13.640 1.00 97.50 167 LEU A CA 1
ATOM 1373 C C . LEU A 1 167 ? -1.339 -13.078 13.184 1.00 97.50 167 LEU A C 1
ATOM 1375 O O . LEU A 1 167 ? -0.378 -12.887 12.442 1.00 97.50 167 LEU A O 1
ATOM 1379 N N . VAL A 1 168 ? -2.093 -12.064 13.622 1.00 97.69 168 VAL A N 1
ATOM 1380 C CA . VAL A 1 168 ? -1.816 -10.688 13.188 1.00 97.69 168 VAL A CA 1
ATOM 1381 C C . VAL A 1 168 ? -0.507 -10.152 13.771 1.00 97.69 168 VAL A C 1
ATOM 1383 O O . VAL A 1 168 ? 0.203 -9.413 13.093 1.00 97.69 168 VAL A O 1
ATOM 1386 N N . ARG A 1 169 ? -0.138 -10.549 14.997 1.00 97.94 169 ARG A N 1
ATOM 1387 C CA . ARG A 1 169 ? 1.167 -10.212 15.587 1.00 97.94 169 ARG A CA 1
ATOM 1388 C C . ARG A 1 169 ? 2.308 -10.837 14.804 1.00 97.94 169 ARG A C 1
ATOM 1390 O O . ARG A 1 169 ? 3.298 -10.158 14.549 1.00 97.94 169 ARG A O 1
ATOM 1397 N N . GLU A 1 170 ? 2.176 -12.108 14.436 1.00 97.75 170 GLU A N 1
ATOM 1398 C CA . GLU A 1 170 ? 3.159 -12.793 13.600 1.00 97.75 170 GLU A CA 1
ATOM 1399 C C . GLU A 1 170 ? 3.328 -12.062 12.265 1.00 97.75 170 GLU A C 1
ATOM 1401 O O . GLU A 1 170 ? 4.438 -11.632 11.958 1.00 97.75 170 GLU A O 1
ATOM 1406 N N . LEU A 1 171 ? 2.222 -11.807 11.553 1.00 97.69 171 LEU A N 1
ATOM 1407 C CA . LEU A 1 171 ? 2.228 -11.076 10.283 1.00 97.69 171 LEU A CA 1
ATOM 1408 C C . LEU A 1 171 ? 2.861 -9.688 10.416 1.00 97.69 171 LEU A C 1
ATOM 1410 O O . LEU A 1 171 ? 3.707 -9.316 9.606 1.00 97.69 171 LEU A O 1
ATOM 1414 N N . TRP A 1 172 ? 2.485 -8.924 11.444 1.00 98.12 172 TRP A N 1
ATOM 1415 C CA . TRP A 1 172 ? 3.033 -7.588 11.667 1.00 98.12 172 TRP A CA 1
ATOM 1416 C C . TRP A 1 172 ? 4.536 -7.633 11.950 1.00 98.12 172 TRP A C 1
ATOM 1418 O O . TRP A 1 172 ? 5.291 -6.822 11.414 1.00 98.12 172 TRP A O 1
ATOM 1428 N N . ASN A 1 173 ? 4.999 -8.591 12.753 1.00 97.88 173 ASN A N 1
ATOM 1429 C CA . ASN A 1 173 ? 6.418 -8.742 13.072 1.00 97.88 173 ASN A CA 1
ATOM 1430 C C . ASN A 1 173 ? 7.237 -9.209 11.861 1.00 97.88 173 ASN A C 1
ATOM 1432 O O . ASN A 1 173 ? 8.381 -8.788 11.702 1.00 97.88 173 ASN A O 1
ATOM 1436 N N . SER A 1 174 ? 6.656 -10.032 10.984 1.00 96.81 174 SER A N 1
ATOM 1437 C CA . SER A 1 174 ? 7.304 -10.501 9.757 1.00 96.81 174 SER A CA 1
ATOM 1438 C C . SER A 1 174 ? 7.084 -9.588 8.547 1.00 96.81 174 SER A C 1
ATOM 1440 O O . SER A 1 174 ? 7.587 -9.898 7.469 1.00 96.81 174 SER A O 1
ATOM 1442 N N . ARG A 1 175 ? 6.366 -8.462 8.685 1.00 96.50 175 ARG A N 1
ATOM 1443 C CA . ARG A 1 175 ? 5.952 -7.600 7.557 1.00 96.50 175 ARG A CA 1
ATOM 1444 C C . ARG A 1 175 ? 7.111 -7.060 6.715 1.00 96.50 175 ARG A C 1
ATOM 1446 O O . ARG A 1 175 ? 6.906 -6.685 5.570 1.00 96.50 175 ARG A O 1
ATOM 1453 N N . LYS A 1 176 ? 8.328 -6.997 7.270 1.00 94.94 176 LYS A N 1
ATOM 1454 C CA . LYS A 1 176 ? 9.556 -6.558 6.574 1.00 94.94 176 LYS A CA 1
ATOM 1455 C C . LYS A 1 176 ? 10.414 -7.703 6.019 1.00 94.94 176 LYS A C 1
ATOM 1457 O O . LYS A 1 176 ? 11.489 -7.466 5.482 1.00 94.94 176 LYS A O 1
ATOM 1462 N N . GLY A 1 177 ? 9.937 -8.943 6.120 1.00 94.38 177 GLY A N 1
ATOM 1463 C CA . GLY A 1 177 ? 10.680 -10.156 5.770 1.00 94.38 177 GLY A CA 1
ATOM 1464 C C . GLY A 1 177 ? 10.664 -10.557 4.292 1.00 94.38 177 GLY A C 1
ATOM 1465 O O . GLY A 1 177 ? 10.996 -11.701 3.997 1.00 94.38 177 GLY A O 1
ATOM 1466 N N . TRP A 1 178 ? 10.265 -9.677 3.369 1.00 95.88 178 TRP A N 1
ATOM 1467 C CA . TRP A 1 178 ? 10.230 -10.009 1.941 1.00 95.88 178 TRP A CA 1
ATOM 1468 C C . TRP A 1 178 ? 11.630 -10.217 1.357 1.00 95.88 178 TRP A C 1
ATOM 1470 O O . TRP A 1 178 ? 12.607 -9.554 1.721 1.00 95.88 178 TRP A O 1
ATOM 1480 N N . SER A 1 179 ? 11.730 -11.150 0.418 1.00 95.69 179 SER A N 1
ATOM 1481 C CA . SER A 1 179 ? 12.935 -11.395 -0.365 1.00 95.69 179 SER A CA 1
ATOM 1482 C C . SER A 1 179 ? 13.168 -10.288 -1.398 1.00 95.69 179 SER A C 1
ATOM 1484 O O . SER A 1 179 ? 12.247 -9.590 -1.819 1.00 95.69 179 SER A O 1
ATOM 1486 N N . ALA A 1 180 ? 14.412 -10.167 -1.872 1.00 95.81 180 ALA A N 1
ATOM 1487 C CA . ALA A 1 180 ? 14.775 -9.224 -2.932 1.00 95.81 180 ALA A CA 1
ATOM 1488 C C . ALA A 1 180 ? 13.927 -9.418 -4.201 1.00 95.81 180 ALA A C 1
ATOM 1490 O O . ALA A 1 180 ? 13.543 -8.456 -4.855 1.00 95.81 180 ALA A O 1
ATOM 1491 N N . LYS A 1 181 ? 13.596 -10.676 -4.526 1.00 96.12 181 LYS A N 1
ATOM 1492 C CA . LYS A 1 181 ? 12.756 -11.029 -5.678 1.00 96.12 181 LYS A CA 1
ATOM 1493 C C . LYS A 1 181 ? 11.352 -10.450 -5.560 1.00 96.12 181 LYS A C 1
ATOM 1495 O O . LYS A 1 181 ? 10.856 -9.897 -6.533 1.00 96.12 181 LYS A O 1
ATOM 1500 N N . GLU A 1 182 ? 10.734 -10.582 -4.389 1.00 96.19 182 GLU A N 1
ATOM 1501 C CA . GLU A 1 182 ? 9.380 -10.081 -4.132 1.00 96.19 182 GLU A CA 1
ATOM 1502 C C . GLU A 1 182 ? 9.351 -8.551 -4.171 1.00 96.19 182 GLU A C 1
ATOM 1504 O O . GLU A 1 182 ? 8.514 -7.979 -4.865 1.00 96.19 182 GLU A O 1
ATOM 1509 N N . ILE A 1 183 ? 10.322 -7.898 -3.521 1.00 96.38 183 ILE A N 1
ATOM 1510 C CA . ILE A 1 183 ? 10.453 -6.434 -3.517 1.00 96.38 183 ILE A CA 1
ATOM 1511 C C . ILE A 1 183 ? 10.598 -5.888 -4.943 1.00 96.38 183 ILE A C 1
ATOM 1513 O O . ILE A 1 183 ? 9.825 -5.027 -5.357 1.00 96.38 183 ILE A O 1
ATOM 1517 N N . VAL A 1 184 ? 11.553 -6.410 -5.724 1.00 95.94 184 VAL A N 1
ATOM 1518 C CA . VAL A 1 184 ? 11.781 -5.941 -7.102 1.00 95.94 184 VAL A CA 1
ATOM 1519 C C . VAL A 1 184 ? 10.570 -6.237 -7.982 1.00 95.94 184 VAL A C 1
ATOM 1521 O O . VAL A 1 184 ? 10.208 -5.405 -8.810 1.00 95.94 184 VAL A O 1
ATOM 1524 N N . SER A 1 185 ? 9.920 -7.391 -7.810 1.00 95.50 185 SER A N 1
ATOM 1525 C CA . SER A 1 185 ? 8.734 -7.748 -8.595 1.00 95.50 185 SER A CA 1
ATOM 1526 C C . SER A 1 185 ? 7.603 -6.755 -8.390 1.00 95.50 185 SER A C 1
ATOM 1528 O O . SER A 1 185 ? 7.095 -6.215 -9.369 1.00 95.50 185 SER A O 1
ATOM 1530 N N . VAL A 1 186 ? 7.293 -6.420 -7.140 1.00 95.19 186 VAL A N 1
ATOM 1531 C CA . VAL A 1 186 ? 6.248 -5.440 -6.830 1.00 95.19 186 VAL A CA 1
ATOM 1532 C C . VAL A 1 186 ? 6.637 -4.031 -7.278 1.00 95.19 186 VAL A C 1
ATOM 1534 O O . VAL A 1 186 ? 5.835 -3.337 -7.900 1.00 95.19 186 VAL A O 1
ATOM 1537 N N . ALA A 1 187 ? 7.885 -3.618 -7.060 1.00 94.19 187 ALA A N 1
ATOM 1538 C CA . ALA A 1 187 ? 8.311 -2.268 -7.417 1.00 94.19 187 ALA A CA 1
ATOM 1539 C C . ALA A 1 187 ? 8.398 -2.001 -8.925 1.00 94.19 187 ALA A C 1
ATOM 1541 O O . ALA A 1 187 ? 8.248 -0.856 -9.366 1.00 94.19 187 ALA A O 1
ATOM 1542 N N . THR A 1 188 ? 8.668 -3.039 -9.719 1.00 93.06 188 THR A N 1
ATOM 1543 C CA . THR A 1 188 ? 8.864 -2.926 -11.173 1.00 93.06 188 THR A CA 1
ATOM 1544 C C . THR A 1 188 ? 7.677 -3.433 -11.989 1.00 93.06 188 THR A C 1
ATOM 1546 O O . THR A 1 188 ? 7.590 -3.125 -13.175 1.00 93.06 188 THR A O 1
ATOM 1549 N N . GLY A 1 189 ? 6.788 -4.231 -11.389 1.00 92.50 189 GLY A N 1
ATOM 1550 C CA . GLY A 1 189 ? 5.735 -4.967 -12.092 1.00 92.50 189 GLY A CA 1
ATOM 1551 C C . GLY A 1 189 ? 6.253 -6.128 -12.955 1.00 92.50 189 GLY A C 1
ATOM 1552 O O . GLY A 1 189 ? 5.481 -6.745 -13.687 1.00 92.50 189 GLY A O 1
ATOM 1553 N N . LEU A 1 190 ? 7.555 -6.438 -12.915 1.00 93.06 190 LEU A N 1
ATOM 1554 C CA . LEU A 1 190 ? 8.138 -7.520 -13.705 1.00 93.06 190 LEU A CA 1
ATOM 1555 C C . LEU A 1 190 ? 7.964 -8.880 -13.016 1.00 93.06 190 LEU A C 1
ATOM 1557 O O . LEU A 1 190 ? 8.029 -9.006 -11.791 1.00 93.06 190 LEU A O 1
ATOM 1561 N N . SER A 1 191 ? 7.825 -9.929 -13.831 1.00 93.25 191 SER A N 1
ATOM 1562 C CA . SER A 1 191 ? 7.849 -11.316 -13.347 1.00 93.25 191 SER A CA 1
ATOM 1563 C C . SER A 1 191 ? 9.192 -11.674 -12.701 1.00 93.25 191 SER A C 1
ATOM 1565 O O . SER A 1 191 ? 10.256 -11.198 -13.114 1.00 93.25 191 SER A O 1
ATOM 1567 N N . VAL A 1 192 ? 9.153 -12.573 -11.718 1.00 94.38 192 VAL A N 1
ATOM 1568 C CA . VAL A 1 192 ? 10.342 -13.048 -10.994 1.00 94.38 192 VAL A CA 1
ATOM 1569 C C . VAL A 1 192 ? 11.347 -13.721 -11.938 1.00 94.38 192 VAL A C 1
ATOM 1571 O O . VAL A 1 192 ? 12.564 -13.590 -11.757 1.00 94.38 192 VAL A O 1
ATOM 1574 N N . GLU A 1 193 ? 10.861 -14.410 -12.970 1.00 94.00 193 GLU A N 1
ATOM 1575 C CA . GLU A 1 193 ? 11.670 -15.047 -14.008 1.00 94.00 193 GLU A CA 1
ATOM 1576 C C . GLU A 1 193 ? 12.448 -14.003 -14.812 1.00 94.00 193 GLU A C 1
ATOM 1578 O O . GLU A 1 193 ? 13.664 -14.131 -14.987 1.00 94.00 193 GLU A O 1
ATOM 1583 N N . LEU A 1 194 ? 11.765 -12.943 -15.259 1.00 94.44 194 LEU A N 1
ATOM 1584 C CA . LEU A 1 194 ? 12.388 -11.865 -16.020 1.00 94.44 194 LEU A CA 1
ATOM 1585 C C . LEU A 1 194 ? 13.409 -11.115 -15.159 1.00 94.44 194 LEU A C 1
ATOM 1587 O O . LEU A 1 194 ? 14.545 -10.945 -15.595 1.00 94.44 194 LEU A O 1
ATOM 1591 N N . ILE A 1 195 ? 13.058 -10.771 -13.919 1.00 95.50 195 ILE A N 1
ATOM 1592 C CA . ILE A 1 195 ? 13.958 -10.133 -12.944 1.00 95.50 195 ILE A CA 1
ATOM 1593 C C . ILE A 1 195 ? 15.241 -10.944 -12.756 1.00 95.50 195 ILE A C 1
ATOM 1595 O O . ILE A 1 195 ? 16.347 -10.404 -12.838 1.00 95.50 195 ILE A O 1
ATOM 1599 N N . SER A 1 196 ? 15.103 -12.257 -12.562 1.00 93.62 196 SER A N 1
ATOM 1600 C CA . SER A 1 196 ? 16.247 -13.155 -12.386 1.00 93.62 196 SER A CA 1
ATOM 1601 C C . SER A 1 196 ? 17.107 -13.229 -13.654 1.00 93.62 196 SER A C 1
ATOM 1603 O O . SER A 1 196 ? 18.334 -13.257 -13.570 1.00 93.62 196 SER A O 1
ATOM 1605 N N . SER A 1 197 ? 16.479 -13.221 -14.835 1.00 93.62 197 SER A N 1
ATOM 1606 C CA . SER A 1 197 ? 17.189 -13.245 -16.121 1.00 93.62 197 SER A CA 1
ATOM 1607 C C . SER A 1 197 ? 17.952 -11.950 -16.428 1.00 93.62 197 SER A C 1
ATOM 1609 O O . SER A 1 197 ? 18.967 -11.996 -17.126 1.00 93.62 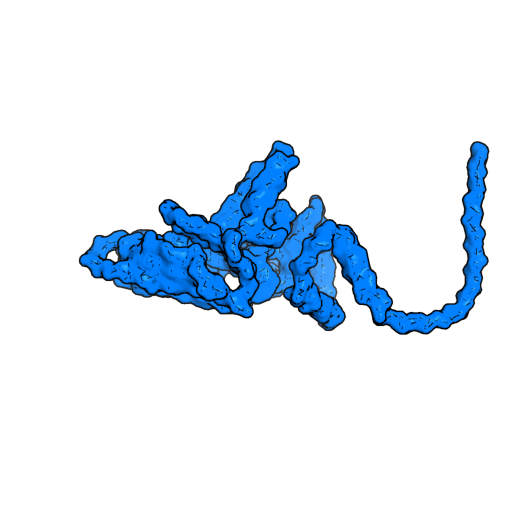197 SER A O 1
ATOM 1611 N N . ILE A 1 198 ? 17.475 -10.808 -15.917 1.00 93.88 198 ILE A N 1
ATOM 1612 C CA . ILE A 1 198 ? 18.107 -9.495 -16.091 1.00 93.88 198 ILE A CA 1
ATOM 1613 C C . ILE A 1 198 ? 19.358 -9.397 -15.222 1.00 93.88 198 ILE A C 1
ATOM 1615 O O . ILE A 1 198 ? 20.431 -9.095 -15.739 1.00 93.88 198 ILE A O 1
ATOM 1619 N N . ALA A 1 199 ? 19.230 -9.693 -13.926 1.00 93.00 199 ALA A N 1
ATOM 1620 C CA . ALA A 1 199 ? 20.337 -9.556 -12.985 1.00 93.00 199 ALA A CA 1
ATOM 1621 C C . ALA A 1 199 ? 21.427 -10.620 -13.185 1.00 93.00 199 ALA A C 1
ATOM 1623 O O . ALA A 1 199 ? 22.605 -10.355 -12.960 1.00 93.00 199 ALA A O 1
ATOM 1624 N N . GLY A 1 200 ? 21.048 -11.840 -13.590 1.00 88.12 200 GLY A N 1
ATOM 1625 C CA . GLY A 1 200 ? 21.992 -12.933 -13.848 1.00 88.12 200 GLY A CA 1
ATOM 1626 C C . GLY A 1 200 ? 22.778 -13.418 -12.620 1.00 88.12 200 GLY A C 1
ATOM 1627 O O . GLY A 1 200 ? 23.740 -14.168 -12.781 1.00 88.12 200 GLY A O 1
ATOM 1628 N N . GLY A 1 201 ? 22.397 -13.004 -11.407 1.00 89.19 201 GLY A N 1
ATOM 1629 C CA . GLY A 1 201 ? 23.138 -13.275 -10.178 1.00 89.19 201 GLY A CA 1
ATOM 1630 C C . GLY A 1 201 ? 22.505 -12.617 -8.954 1.00 89.19 201 GLY A C 1
ATOM 1631 O O . GLY A 1 201 ? 21.314 -12.799 -8.698 1.00 89.19 201 GLY A O 1
ATOM 1632 N N . ASP A 1 202 ? 23.315 -11.882 -8.191 1.00 93.25 202 ASP A N 1
ATOM 1633 C CA . ASP A 1 202 ? 22.871 -11.182 -6.986 1.00 93.25 202 ASP A CA 1
ATOM 1634 C C . ASP A 1 202 ? 21.888 -10.050 -7.317 1.00 93.25 202 ASP A C 1
ATOM 1636 O O . ASP A 1 202 ? 22.233 -9.066 -7.972 1.00 93.25 202 ASP A O 1
ATOM 1640 N N . LEU A 1 203 ? 20.650 -10.212 -6.853 1.00 93.75 203 LEU A N 1
ATOM 1641 C CA . LEU A 1 203 ? 19.563 -9.279 -7.112 1.00 93.75 203 LEU A CA 1
ATOM 1642 C C . LEU A 1 203 ? 19.677 -8.005 -6.288 1.00 93.75 203 LEU A C 1
ATOM 1644 O O . LEU A 1 203 ? 19.309 -6.954 -6.797 1.00 93.75 203 LEU A O 1
ATOM 1648 N N . GLU A 1 204 ? 20.159 -8.087 -5.047 1.00 94.06 204 GLU A N 1
ATOM 1649 C CA . GLU A 1 204 ? 20.210 -6.908 -4.178 1.00 94.06 204 GLU A CA 1
ATOM 1650 C C . GLU A 1 204 ? 21.218 -5.902 -4.716 1.00 94.06 204 GLU A C 1
ATOM 1652 O O . GLU A 1 204 ? 20.882 -4.732 -4.879 1.00 94.06 204 GLU A O 1
ATOM 1657 N N . SER A 1 205 ? 22.408 -6.382 -5.090 1.00 93.81 205 SER A N 1
ATOM 1658 C CA . SER A 1 205 ? 23.426 -5.535 -5.709 1.00 93.81 205 SER A CA 1
ATOM 1659 C C . SER A 1 205 ? 23.010 -5.033 -7.091 1.00 93.81 205 SER A C 1
ATOM 1661 O O . SER A 1 205 ? 23.232 -3.867 -7.393 1.00 93.81 205 SER A O 1
ATOM 1663 N N . PHE A 1 206 ? 22.421 -5.883 -7.947 1.00 94.62 206 PHE A N 1
ATOM 1664 C CA . PHE A 1 206 ? 22.054 -5.462 -9.306 1.00 94.62 206 PHE A CA 1
ATOM 1665 C C . PHE A 1 206 ? 20.949 -4.403 -9.312 1.00 94.62 206 PHE A C 1
ATOM 1667 O O . PHE A 1 206 ? 21.021 -3.458 -10.088 1.00 94.62 206 PHE A O 1
ATOM 1674 N N . TRP A 1 207 ? 19.919 -4.578 -8.481 1.00 94.75 207 TRP A N 1
ATOM 1675 C CA . TRP A 1 207 ? 18.782 -3.658 -8.408 1.00 94.75 207 TRP A CA 1
ATOM 1676 C C . TRP A 1 207 ? 18.991 -2.522 -7.409 1.00 94.75 207 TRP A C 1
ATOM 1678 O O . TRP A 1 207 ? 18.071 -1.731 -7.220 1.00 94.75 207 TRP A O 1
ATOM 1688 N N . GLU A 1 208 ? 20.173 -2.435 -6.793 1.00 93.94 208 GLU A N 1
ATOM 1689 C CA . GLU A 1 208 ? 20.535 -1.396 -5.823 1.00 93.94 208 GLU A CA 1
ATOM 1690 C C . GLU A 1 208 ? 19.483 -1.277 -4.705 1.00 93.94 208 GLU A C 1
ATOM 1692 O O . GLU A 1 208 ? 19.012 -0.190 -4.375 1.00 93.94 208 GLU A O 1
ATOM 1697 N N . LEU A 1 209 ? 19.054 -2.423 -4.160 1.00 93.19 209 LEU A N 1
ATOM 1698 C CA . LEU A 1 209 ? 17.968 -2.461 -3.183 1.00 93.19 209 LEU A CA 1
ATOM 1699 C C . LEU A 1 209 ? 18.371 -1.800 -1.864 1.00 93.19 209 LEU A C 1
ATOM 1701 O O . LEU A 1 209 ? 19.119 -2.373 -1.070 1.00 93.19 209 LEU A O 1
ATOM 1705 N N . ASP A 1 210 ? 17.777 -0.643 -1.586 1.00 90.25 210 ASP A N 1
ATOM 1706 C CA . ASP A 1 210 ? 17.895 0.043 -0.305 1.00 90.25 210 ASP A CA 1
ATOM 1707 C C . ASP A 1 210 ? 16.731 -0.333 0.622 1.00 90.25 210 ASP A C 1
ATOM 1709 O O . ASP A 1 210 ? 15.671 0.298 0.644 1.00 90.25 210 ASP A O 1
ATOM 1713 N N . ARG A 1 211 ? 16.929 -1.404 1.396 1.00 88.19 211 ARG A N 1
ATOM 1714 C CA . ARG A 1 211 ? 15.951 -1.876 2.391 1.00 88.19 211 ARG A CA 1
ATOM 1715 C C . ARG A 1 211 ? 15.871 -0.984 3.631 1.00 88.19 211 ARG A C 1
ATOM 1717 O O . ARG A 1 211 ? 14.904 -1.105 4.375 1.00 88.19 211 ARG A O 1
ATOM 1724 N N . GLU A 1 212 ? 16.888 -0.166 3.891 1.00 86.94 212 GLU A N 1
ATOM 1725 C CA . GLU A 1 212 ? 16.937 0.694 5.076 1.00 86.94 212 GLU A CA 1
ATOM 1726 C C . GLU A 1 212 ? 16.070 1.933 4.867 1.00 86.94 212 GLU A C 1
ATOM 1728 O O . GLU A 1 212 ? 15.271 2.279 5.736 1.00 86.94 212 GLU A O 1
ATOM 1733 N N . HIS A 1 213 ? 16.174 2.546 3.687 1.00 86.50 213 HIS A N 1
ATOM 1734 C CA . HIS A 1 213 ? 15.403 3.737 3.332 1.00 86.50 213 HIS A CA 1
ATOM 1735 C C . HIS A 1 213 ? 14.149 3.427 2.507 1.00 86.50 213 HIS A C 1
ATOM 1737 O O . HIS A 1 213 ? 13.386 4.344 2.208 1.00 86.50 213 HIS A O 1
ATOM 1743 N N . GLU A 1 214 ? 13.931 2.160 2.138 1.00 88.88 214 GLU A N 1
ATOM 1744 C CA . GLU A 1 214 ? 12.739 1.682 1.425 1.00 88.88 214 GLU A CA 1
ATOM 1745 C C . GLU A 1 214 ? 12.511 2.435 0.087 1.00 88.88 214 GLU A C 1
ATOM 1747 O O . GLU A 1 214 ? 11.389 2.782 -0.304 1.00 88.88 214 GLU A O 1
ATOM 1752 N N . ARG A 1 215 ? 13.608 2.710 -0.638 1.00 87.75 215 ARG A N 1
ATOM 1753 C CA . ARG A 1 215 ? 13.623 3.503 -1.882 1.00 87.75 215 ARG A CA 1
ATOM 1754 C C . ARG A 1 215 ? 13.794 2.651 -3.130 1.00 87.75 215 ARG A C 1
ATOM 1756 O O . ARG A 1 215 ? 14.661 1.784 -3.188 1.00 87.75 215 ARG A O 1
ATOM 1763 N N . SER A 1 216 ? 12.988 2.952 -4.146 1.00 90.38 216 SER A N 1
ATOM 1764 C CA . SER A 1 216 ? 13.176 2.431 -5.501 1.00 90.38 216 SER A CA 1
ATOM 1765 C C . SER A 1 216 ? 14.453 3.023 -6.107 1.00 90.38 216 SER A C 1
ATOM 1767 O O . SER A 1 216 ? 14.631 4.240 -6.093 1.00 90.38 216 SER A O 1
ATOM 1769 N N . SER A 1 217 ? 15.326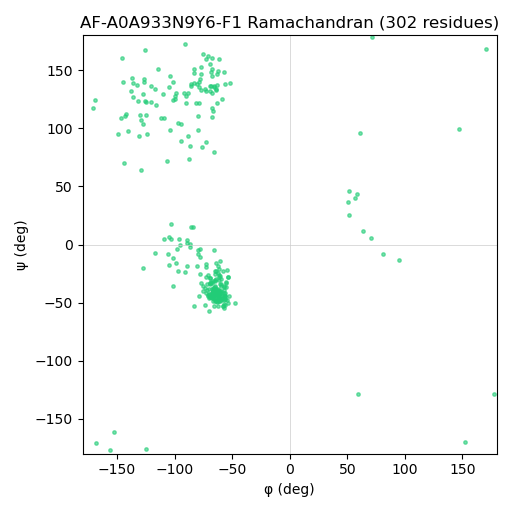 2.180 -6.660 1.00 92.19 217 SER A N 1
ATOM 1770 C CA . SER A 1 217 ? 16.498 2.639 -7.413 1.00 92.19 217 SER A CA 1
ATOM 1771 C C . SER A 1 217 ? 16.112 3.156 -8.802 1.00 92.19 217 SER A C 1
ATOM 1773 O O . SER A 1 217 ? 15.037 2.846 -9.328 1.00 92.19 217 SER A O 1
ATOM 1775 N N . GLU A 1 218 ? 17.017 3.892 -9.449 1.00 90.25 218 GLU A N 1
ATOM 1776 C CA . GLU A 1 218 ? 16.828 4.352 -10.832 1.00 90.25 218 GLU A CA 1
ATOM 1777 C C . GLU A 1 218 ? 16.588 3.181 -11.795 1.00 90.25 218 GLU A C 1
ATOM 1779 O O . GLU A 1 218 ? 15.767 3.279 -12.709 1.00 90.25 218 GLU A O 1
ATOM 1784 N N . LEU A 1 219 ? 17.248 2.041 -11.561 1.00 92.88 219 LEU A N 1
ATOM 1785 C CA . LEU A 1 219 ? 17.047 0.824 -12.348 1.00 92.88 219 LEU A CA 1
ATOM 1786 C C . LEU A 1 219 ? 15.640 0.255 -12.168 1.00 92.88 219 LEU A C 1
ATOM 1788 O O . LEU A 1 219 ? 15.014 -0.150 -13.146 1.00 92.88 219 LEU A O 1
ATOM 1792 N N . MET A 1 220 ? 15.099 0.258 -10.948 1.00 94.38 220 MET A N 1
ATOM 1793 C CA . MET A 1 220 ? 13.727 -0.197 -10.699 1.00 94.38 220 MET A CA 1
ATOM 1794 C C . MET A 1 220 ? 12.702 0.724 -11.368 1.00 94.38 220 MET A C 1
ATOM 1796 O O . MET A 1 220 ? 11.760 0.245 -12.004 1.00 94.38 220 MET A O 1
ATOM 1800 N N . VAL A 1 221 ? 12.915 2.040 -11.298 1.00 91.69 221 VAL A N 1
ATOM 1801 C CA . VAL A 1 221 ? 12.076 3.024 -11.998 1.00 91.69 221 VAL A CA 1
ATOM 1802 C C . VAL A 1 221 ? 12.139 2.798 -13.510 1.00 91.69 221 VAL A C 1
ATOM 1804 O O . VAL A 1 221 ? 11.106 2.706 -14.174 1.00 91.69 221 VAL A O 1
ATOM 1807 N N . ALA A 1 222 ? 13.333 2.613 -14.068 1.00 91.62 222 ALA A N 1
ATOM 1808 C CA . ALA A 1 222 ? 13.503 2.326 -15.484 1.00 91.62 222 ALA A CA 1
ATOM 1809 C C . ALA A 1 222 ? 12.846 1.005 -15.908 1.00 91.62 222 ALA A C 1
ATOM 1811 O O . ALA A 1 222 ? 12.265 0.908 -16.994 1.00 91.62 222 ALA A O 1
ATOM 1812 N N . ALA A 1 223 ? 12.933 -0.029 -15.071 1.00 93.19 223 ALA A N 1
ATOM 1813 C CA . ALA A 1 223 ? 12.275 -1.311 -15.302 1.00 93.19 223 ALA A CA 1
ATOM 1814 C C . ALA A 1 223 ? 10.762 -1.148 -15.359 1.00 93.19 223 ALA A C 1
ATOM 1816 O O . ALA A 1 223 ? 10.143 -1.638 -16.299 1.00 93.19 223 ALA A O 1
ATOM 1817 N N . ARG A 1 224 ? 10.186 -0.364 -14.448 1.00 91.50 224 ARG A N 1
ATOM 1818 C CA . ARG A 1 224 ? 8.765 -0.011 -14.470 1.00 91.50 224 ARG A CA 1
ATOM 1819 C C . ARG A 1 224 ? 8.372 0.710 -15.758 1.00 91.50 224 ARG A C 1
ATOM 1821 O O . ARG A 1 224 ? 7.419 0.325 -16.430 1.00 91.50 224 ARG A O 1
ATOM 1828 N N . MET A 1 225 ? 9.159 1.709 -16.156 1.00 88.62 225 MET A N 1
ATOM 1829 C CA . MET A 1 225 ? 8.923 2.474 -17.382 1.00 88.62 225 MET A CA 1
ATOM 1830 C C . MET A 1 225 ? 9.056 1.636 -18.652 1.00 88.62 225 MET A C 1
ATOM 1832 O O . MET A 1 225 ? 8.481 1.993 -19.669 1.00 88.62 225 MET A O 1
ATOM 1836 N N . THR A 1 226 ? 9.814 0.543 -18.629 1.00 91.00 226 THR A N 1
ATOM 1837 C CA . THR A 1 226 ? 10.045 -0.309 -19.806 1.00 91.00 226 THR A CA 1
ATOM 1838 C C . THR A 1 226 ? 9.277 -1.627 -19.750 1.00 91.00 226 THR A C 1
ATOM 1840 O O . THR A 1 226 ? 9.225 -2.336 -20.751 1.00 91.00 226 THR A O 1
ATOM 1843 N N . GLY A 1 227 ? 8.634 -1.953 -18.627 1.00 86.81 227 GLY A N 1
ATOM 1844 C CA . GLY A 1 227 ? 7.950 -3.229 -18.411 1.00 86.81 227 GLY A CA 1
ATOM 1845 C C . GLY A 1 227 ? 6.766 -3.476 -19.344 1.00 86.81 227 GLY A C 1
ATOM 1846 O O . GLY A 1 227 ? 6.445 -4.625 -19.629 1.00 86.81 227 GLY A O 1
ATOM 1847 N N . HIS A 1 228 ? 6.174 -2.413 -19.896 1.00 83.81 228 HIS A N 1
ATOM 1848 C CA . HIS A 1 228 ? 5.076 -2.492 -20.865 1.00 83.81 228 HIS A CA 1
ATOM 1849 C C . HIS A 1 228 ? 5.537 -2.815 -22.301 1.00 83.81 228 HIS A C 1
ATOM 1851 O O . HIS A 1 228 ? 4.713 -2.981 -23.204 1.00 83.81 228 HIS A O 1
ATOM 1857 N N . LEU A 1 229 ? 6.848 -2.891 -22.559 1.00 86.12 229 LEU A N 1
ATOM 1858 C CA . LEU A 1 229 ? 7.360 -3.250 -23.880 1.00 86.12 229 LEU A CA 1
ATOM 1859 C C . LEU A 1 229 ? 6.988 -4.699 -24.217 1.00 86.12 229 LEU A C 1
ATOM 1861 O O . LEU A 1 229 ? 7.213 -5.618 -23.437 1.00 86.12 229 LEU A O 1
ATOM 1865 N N . SER A 1 230 ? 6.517 -4.937 -25.443 1.00 82.19 230 SER A N 1
ATOM 1866 C CA . SER A 1 230 ? 6.007 -6.252 -25.872 1.00 82.19 230 SER A CA 1
ATOM 1867 C C . SER A 1 230 ? 7.058 -7.371 -25.938 1.00 82.19 230 SER A C 1
ATOM 1869 O O . SER A 1 230 ? 6.723 -8.512 -26.247 1.00 82.19 230 SER A O 1
ATOM 1871 N N . SER A 1 231 ? 8.339 -7.065 -25.711 1.00 91.94 231 SER A N 1
ATOM 1872 C CA . SER A 1 231 ? 9.440 -8.024 -25.804 1.00 91.94 231 SER A CA 1
ATOM 1873 C C . SER A 1 231 ? 10.247 -8.062 -24.503 1.00 91.94 231 SER A C 1
ATOM 1875 O O . SER A 1 231 ? 11.004 -7.122 -24.243 1.00 91.94 231 SER A O 1
ATOM 1877 N N . PRO A 1 232 ? 10.193 -9.173 -23.741 1.00 91.00 232 PRO A N 1
ATOM 1878 C CA . PRO A 1 232 ? 11.030 -9.366 -22.553 1.00 91.00 232 PRO A CA 1
ATOM 1879 C C . PRO A 1 232 ? 12.532 -9.218 -22.841 1.00 91.00 232 PRO A C 1
ATOM 1881 O O . PRO A 1 232 ? 13.288 -8.707 -22.021 1.00 91.00 232 PRO A O 1
ATOM 1884 N N . GLU A 1 233 ? 12.971 -9.597 -24.044 1.00 92.69 233 GLU A N 1
ATOM 1885 C CA . GLU A 1 233 ? 14.360 -9.432 -24.482 1.00 92.69 233 GLU A CA 1
ATOM 1886 C C . GLU A 1 233 ? 14.738 -7.960 -24.699 1.00 92.69 233 GLU A C 1
ATOM 1888 O O . GLU A 1 233 ? 15.880 -7.561 -24.468 1.00 92.69 233 GLU A O 1
ATOM 1893 N N . LEU A 1 234 ? 13.797 -7.122 -25.143 1.00 92.19 234 LEU A N 1
ATOM 1894 C CA . LEU A 1 234 ? 14.032 -5.684 -25.230 1.00 92.19 234 LEU A CA 1
ATOM 1895 C C . LEU A 1 234 ? 14.135 -5.065 -23.834 1.00 92.19 234 LEU A C 1
ATOM 1897 O O . LEU A 1 234 ? 15.099 -4.340 -23.599 1.00 92.19 234 LEU A O 1
ATOM 1901 N N . VAL A 1 235 ? 13.226 -5.416 -22.915 1.00 93.12 235 VAL A N 1
ATOM 1902 C CA . VAL A 1 235 ? 13.300 -4.997 -21.502 1.00 93.12 235 VAL A CA 1
ATOM 1903 C C . VAL A 1 235 ? 14.666 -5.362 -20.925 1.00 93.12 235 VAL A C 1
ATOM 1905 O O . VAL A 1 235 ? 15.385 -4.494 -20.436 1.00 93.12 235 VAL A O 1
ATOM 1908 N N . ARG A 1 236 ? 15.094 -6.619 -21.094 1.00 93.31 236 ARG A N 1
ATOM 1909 C CA . ARG A 1 236 ? 16.396 -7.100 -20.620 1.00 93.31 236 ARG A CA 1
ATOM 1910 C C . ARG A 1 236 ? 17.567 -6.300 -21.179 1.00 93.31 236 ARG A C 1
ATOM 1912 O O . ARG A 1 236 ? 18.448 -5.901 -20.423 1.00 93.31 236 ARG A O 1
ATOM 1919 N N . ARG A 1 237 ? 17.592 -6.049 -22.491 1.00 92.69 237 ARG A N 1
ATOM 1920 C CA . ARG A 1 237 ? 18.673 -5.276 -23.125 1.00 92.69 237 ARG A CA 1
ATOM 1921 C C . ARG A 1 237 ? 18.731 -3.839 -22.622 1.00 92.69 237 ARG A C 1
ATOM 1923 O O . ARG A 1 237 ? 19.834 -3.349 -22.401 1.00 92.69 237 ARG A O 1
ATOM 1930 N N . VAL A 1 238 ? 17.582 -3.187 -22.438 1.00 92.31 238 VAL A N 1
ATOM 1931 C CA . VAL A 1 238 ? 17.530 -1.819 -21.906 1.00 92.31 238 VAL A CA 1
ATOM 1932 C C . VAL A 1 238 ? 18.044 -1.793 -20.469 1.00 92.31 238 VAL A C 1
ATOM 1934 O O . VAL A 1 238 ? 18.955 -1.024 -20.181 1.00 92.31 238 VAL A O 1
ATOM 1937 N N . GLN A 1 239 ? 17.567 -2.693 -19.607 1.00 93.06 239 GLN A N 1
ATOM 1938 C CA . GLN A 1 239 ? 17.996 -2.742 -18.206 1.00 93.06 239 GLN A CA 1
ATOM 1939 C C . GLN A 1 239 ? 19.496 -3.017 -18.051 1.00 93.06 239 GLN A C 1
ATOM 1941 O O . GLN A 1 239 ? 20.185 -2.307 -17.326 1.00 93.06 239 GLN A O 1
ATOM 1946 N N . VAL A 1 240 ? 20.040 -3.979 -18.803 1.00 91.25 240 VAL A N 1
ATOM 1947 C CA . VAL A 1 240 ? 21.486 -4.270 -18.789 1.00 91.25 240 VAL A CA 1
ATOM 1948 C C . VAL A 1 240 ? 22.313 -3.114 -19.362 1.00 91.25 240 VAL A C 1
ATOM 1950 O O . VAL A 1 240 ? 23.461 -2.920 -18.967 1.00 91.25 240 VAL A O 1
ATOM 1953 N N . ALA A 1 241 ? 21.779 -2.354 -20.321 1.00 92.31 241 ALA A N 1
ATOM 1954 C CA . ALA A 1 241 ? 22.463 -1.169 -20.828 1.00 92.31 241 ALA A CA 1
ATOM 1955 C C . ALA A 1 241 ? 22.491 -0.055 -19.773 1.00 92.31 241 ALA A C 1
ATOM 1957 O O . ALA A 1 241 ? 23.551 0.522 -19.543 1.00 92.31 241 ALA A O 1
ATOM 1958 N N . MET A 1 242 ? 21.366 0.201 -19.101 1.00 90.62 242 MET A N 1
ATOM 1959 C CA . MET A 1 242 ? 21.261 1.221 -18.053 1.00 90.62 242 MET A CA 1
ATOM 1960 C C . MET A 1 242 ? 22.153 0.906 -16.853 1.00 90.62 242 MET A C 1
ATOM 1962 O O . MET A 1 242 ? 22.911 1.771 -16.423 1.00 90.62 242 MET A O 1
ATOM 1966 N N . SER A 1 243 ? 22.186 -0.354 -16.409 1.00 90.88 243 SER A N 1
ATOM 1967 C CA . SER A 1 243 ? 23.037 -0.778 -15.288 1.00 90.88 243 SER A CA 1
ATOM 1968 C C . SER A 1 243 ? 24.540 -0.602 -15.556 1.00 90.88 243 SER A C 1
ATOM 1970 O O . SER A 1 243 ? 25.341 -0.608 -14.628 1.00 90.88 243 SER A O 1
ATOM 1972 N N . ARG A 1 244 ? 24.957 -0.472 -16.824 1.00 90.75 244 ARG A N 1
ATOM 1973 C CA . ARG A 1 244 ? 26.360 -0.234 -17.211 1.00 90.75 244 ARG A CA 1
ATOM 1974 C C . ARG A 1 244 ? 26.726 1.239 -17.318 1.00 90.75 244 ARG A C 1
ATOM 1976 O O . ARG A 1 244 ? 27.912 1.551 -17.267 1.00 90.75 244 ARG A O 1
ATOM 1983 N N . ILE A 1 245 ? 25.744 2.111 -17.543 1.00 88.19 245 ILE A N 1
ATOM 1984 C CA . ILE A 1 245 ? 25.967 3.558 -17.628 1.00 88.19 245 ILE A CA 1
ATOM 1985 C C . ILE A 1 245 ? 26.223 4.114 -16.221 1.00 88.19 245 ILE A C 1
ATOM 1987 O O . ILE A 1 245 ? 27.106 4.954 -16.062 1.00 88.19 245 ILE A O 1
ATOM 1991 N N . GLY A 1 246 ? 25.524 3.574 -15.215 1.00 78.75 246 GLY A N 1
ATOM 1992 C CA . GLY A 1 246 ? 25.568 4.060 -13.837 1.00 78.75 246 GLY A CA 1
ATOM 1993 C C . GLY A 1 246 ? 24.850 5.401 -13.672 1.00 78.75 246 GLY A C 1
ATOM 1994 O O . GLY A 1 246 ? 24.345 5.969 -14.642 1.00 78.75 246 GLY A O 1
ATOM 1995 N N . HIS A 1 247 ? 24.808 5.902 -12.437 1.00 83.19 247 HIS A N 1
ATOM 1996 C CA . HIS A 1 247 ? 24.217 7.204 -12.139 1.00 83.19 247 HIS A CA 1
ATOM 1997 C C . HIS A 1 247 ? 24.998 8.333 -12.828 1.00 83.19 247 HIS A C 1
ATOM 1999 O O . HIS A 1 247 ? 26.231 8.393 -12.765 1.00 83.19 247 HIS A O 1
ATOM 2005 N N . LEU A 1 248 ? 24.265 9.243 -13.466 1.00 84.12 248 LEU A N 1
ATOM 2006 C CA . LEU A 1 248 ? 24.797 10.460 -14.065 1.00 84.12 248 LEU A CA 1
ATOM 2007 C C . LEU A 1 248 ? 24.039 11.653 -13.493 1.00 84.12 248 LEU A C 1
ATOM 2009 O O . LEU A 1 248 ? 22.825 11.744 -13.665 1.00 84.12 248 LEU A O 1
ATOM 2013 N N . GLU A 1 249 ? 24.763 12.590 -12.881 1.00 85.69 249 GLU A N 1
ATOM 2014 C CA . GLU A 1 249 ? 24.164 13.848 -12.435 1.00 85.69 249 GLU A CA 1
ATOM 2015 C C . GLU A 1 249 ? 23.547 14.582 -13.634 1.00 85.69 249 GLU A C 1
ATOM 2017 O O . GLU A 1 249 ? 24.214 14.850 -14.642 1.00 85.69 249 GLU A O 1
ATOM 2022 N N . ALA A 1 250 ? 22.265 14.924 -13.519 1.00 85.50 250 ALA A N 1
ATOM 2023 C CA . ALA A 1 250 ? 21.509 15.575 -14.580 1.00 85.50 250 ALA A CA 1
ATOM 2024 C C . ALA A 1 250 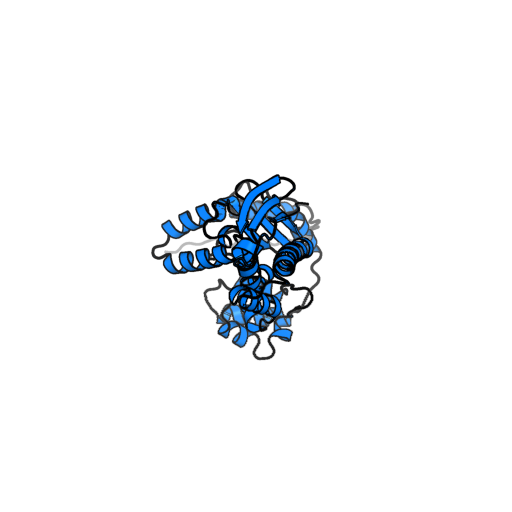? 20.783 16.823 -14.047 1.00 85.50 250 ALA A C 1
ATOM 2026 O O . ALA A 1 250 ? 19.553 16.892 -14.099 1.00 85.50 250 ALA A O 1
ATOM 2027 N N . PRO A 1 251 ? 21.519 17.860 -13.598 1.00 86.19 251 PRO A N 1
ATOM 2028 C CA . PRO A 1 251 ? 20.937 19.014 -12.904 1.00 86.19 251 PRO A CA 1
ATOM 2029 C C . PRO A 1 251 ? 19.925 19.798 -13.757 1.00 86.19 251 PRO A C 1
ATOM 2031 O O . PRO A 1 251 ? 18.995 20.409 -13.236 1.00 86.19 251 PRO A O 1
ATOM 2034 N N . GLU A 1 252 ? 20.074 19.785 -15.086 1.00 84.06 252 GLU A N 1
ATOM 2035 C CA . GLU A 1 252 ? 19.089 20.361 -16.014 1.00 84.06 252 GLU A CA 1
ATOM 2036 C C . GLU A 1 252 ? 17.763 19.584 -15.999 1.00 84.06 252 GLU A C 1
ATOM 2038 O O . GLU A 1 252 ? 16.699 20.204 -15.990 1.00 84.06 252 GLU A O 1
ATOM 2043 N N . LEU A 1 253 ? 17.816 18.246 -15.967 1.00 80.31 253 LEU A N 1
ATOM 2044 C CA . LEU A 1 253 ? 16.623 17.402 -15.877 1.00 80.31 253 LEU A CA 1
ATOM 2045 C C . LEU A 1 253 ? 15.973 17.529 -14.503 1.00 80.31 253 LEU A C 1
ATOM 2047 O O . LEU A 1 253 ? 14.767 17.712 -14.438 1.00 80.31 253 LEU A O 1
ATOM 2051 N N . GLU A 1 254 ? 16.756 17.536 -13.424 1.00 80.88 254 GLU A N 1
ATOM 2052 C CA . GLU A 1 254 ? 16.254 17.766 -12.063 1.00 80.88 254 GLU A CA 1
ATOM 2053 C C . GLU A 1 254 ? 15.527 19.109 -11.950 1.00 80.88 254 GLU A C 1
ATOM 2055 O O . GLU A 1 254 ? 14.415 19.189 -11.426 1.00 80.88 254 GLU A O 1
ATOM 2060 N N . ARG A 1 255 ? 16.113 20.171 -12.517 1.00 81.62 255 ARG A N 1
ATOM 2061 C CA . ARG A 1 255 ? 15.484 21.494 -12.573 1.00 81.62 255 ARG A CA 1
ATOM 2062 C C . ARG A 1 255 ? 14.176 21.475 -13.365 1.00 81.62 255 ARG A C 1
ATOM 2064 O O . ARG A 1 255 ? 13.229 22.159 -12.975 1.00 81.62 255 ARG A O 1
ATOM 2071 N N . LEU A 1 256 ? 14.123 20.745 -14.482 1.00 79.69 256 LEU A N 1
ATOM 2072 C CA . LEU A 1 256 ? 12.902 20.593 -15.274 1.00 79.69 256 LEU A CA 1
ATOM 2073 C C . LEU A 1 256 ? 11.842 19.805 -14.497 1.00 79.69 256 LEU A C 1
ATOM 2075 O O . LEU A 1 256 ? 10.725 20.299 -14.377 1.00 79.69 256 LEU A O 1
ATOM 2079 N N . SER A 1 257 ? 12.183 18.660 -13.907 1.00 74.50 257 SER A N 1
ATOM 2080 C CA . SER A 1 257 ? 11.267 17.852 -13.093 1.00 74.50 257 SER A CA 1
ATOM 2081 C C . SER A 1 257 ? 10.675 18.656 -11.934 1.00 74.50 257 SER A C 1
ATOM 2083 O O . SER A 1 257 ? 9.456 18.734 -11.806 1.00 74.50 257 SER A O 1
ATOM 2085 N N . ALA A 1 258 ? 11.507 19.389 -11.187 1.00 74.25 258 ALA A N 1
ATOM 2086 C CA . ALA A 1 258 ? 11.044 20.258 -10.102 1.00 74.25 258 ALA A CA 1
ATOM 2087 C C . ALA A 1 258 ? 10.083 21.367 -10.579 1.00 74.25 258 ALA A C 1
ATOM 2089 O O . ALA A 1 258 ? 9.245 21.844 -9.814 1.00 74.25 258 ALA A O 1
ATOM 2090 N N . SER A 1 259 ? 10.192 21.796 -11.842 1.00 73.25 259 SER A N 1
ATOM 2091 C CA . SER A 1 259 ? 9.270 22.775 -12.427 1.00 73.25 259 SER A CA 1
ATOM 2092 C C . SER A 1 259 ? 7.922 22.175 -12.845 1.00 73.25 259 SER A C 1
ATOM 2094 O O . SER A 1 259 ? 6.930 22.902 -12.842 1.00 73.25 259 SER A O 1
ATOM 2096 N N . TYR A 1 260 ? 7.869 20.872 -13.148 1.00 66.25 260 TYR A N 1
ATOM 2097 C CA . TYR A 1 260 ? 6.626 20.150 -13.444 1.00 66.25 260 TYR A CA 1
ATOM 2098 C C . TYR A 1 260 ? 5.810 19.863 -12.176 1.00 66.25 260 TYR A C 1
ATOM 2100 O O . TYR A 1 260 ? 4.596 20.055 -12.180 1.00 66.25 260 TYR A O 1
ATOM 2108 N N . ASP A 1 261 ? 6.458 19.500 -11.066 1.00 58.16 261 ASP A N 1
ATOM 2109 C CA . ASP A 1 261 ? 5.769 19.250 -9.787 1.00 58.16 261 ASP A CA 1
ATOM 2110 C C . ASP A 1 261 ? 5.106 20.512 -9.206 1.00 58.16 261 ASP A C 1
ATOM 2112 O O . ASP A 1 261 ? 4.142 20.439 -8.443 1.00 58.16 261 ASP A O 1
ATOM 2116 N N . ALA A 1 262 ? 5.587 21.697 -9.596 1.00 49.31 262 ALA A N 1
ATOM 2117 C CA . ALA A 1 262 ? 5.033 22.979 -9.173 1.00 49.31 262 ALA A CA 1
ATOM 2118 C C . ALA A 1 262 ? 3.735 23.374 -9.909 1.00 49.31 262 ALA A C 1
ATOM 2120 O O . ALA A 1 262 ? 3.084 24.342 -9.502 1.00 49.31 262 ALA A O 1
ATOM 2121 N N . SER A 1 263 ? 3.342 22.673 -10.981 1.00 50.44 263 SER A N 1
ATOM 2122 C CA . SER A 1 263 ? 2.051 22.852 -11.663 1.00 50.44 263 SER A CA 1
ATOM 2123 C C . SER A 1 263 ? 1.790 21.744 -12.679 1.00 50.44 263 SER A C 1
ATOM 2125 O O . SER A 1 263 ? 2.503 21.655 -13.680 1.00 50.44 263 SER A O 1
ATOM 2127 N N . PRO A 1 264 ? 0.646 21.054 -12.546 1.00 48.12 264 PRO A N 1
ATOM 2128 C CA . PRO A 1 264 ? -0.167 20.922 -13.745 1.00 48.12 264 PRO A CA 1
ATOM 2129 C C . PRO A 1 264 ? -1.675 20.999 -13.482 1.00 48.12 264 PRO A C 1
ATOM 2131 O O . PRO A 1 264 ? -2.297 20.069 -12.976 1.00 48.12 264 PRO A O 1
ATOM 2134 N N . SER A 1 265 ? -2.304 22.069 -13.962 1.00 39.31 265 SER A N 1
ATOM 2135 C CA . SER A 1 265 ? -3.621 21.930 -14.584 1.00 39.31 265 SER A CA 1
ATOM 2136 C C . SER A 1 265 ? -3.380 21.641 -16.066 1.00 39.31 265 SER A C 1
ATOM 2138 O O . SER A 1 265 ? -3.178 22.568 -16.854 1.00 39.31 265 SER A O 1
ATOM 2140 N N . PHE A 1 266 ? -3.332 20.365 -16.452 1.00 45.69 266 PHE A N 1
ATOM 2141 C CA . PHE A 1 266 ? -3.318 19.994 -17.867 1.00 45.69 266 PHE A CA 1
ATOM 2142 C C . PHE A 1 266 ? -4.717 20.240 -18.445 1.00 45.69 266 PHE A C 1
ATOM 2144 O O . PHE A 1 266 ? -5.593 19.380 -18.423 1.00 45.69 266 PHE A O 1
ATOM 2151 N N . GLU A 1 267 ? -4.950 21.460 -18.924 1.00 40.75 267 GLU A N 1
ATOM 2152 C CA . GLU A 1 267 ? -6.047 21.756 -19.844 1.00 40.75 267 GLU A CA 1
ATOM 2153 C C . GLU A 1 267 ? -5.539 21.481 -21.267 1.00 40.75 267 GLU A C 1
ATOM 2155 O O . GLU A 1 267 ? -5.001 22.369 -21.939 1.00 40.75 267 GLU A O 1
ATOM 2160 N N . GLY A 1 268 ? -5.611 20.224 -21.709 1.00 47.41 268 GLY A N 1
ATOM 2161 C CA . GLY A 1 268 ? -5.169 19.833 -23.048 1.00 47.41 268 GLY A CA 1
ATOM 2162 C C . GLY A 1 268 ? -5.113 18.330 -23.281 1.00 47.41 268 GLY A C 1
ATOM 2163 O O . GLY A 1 268 ? -5.240 17.526 -22.361 1.00 47.41 268 GLY A O 1
ATOM 2164 N N . THR A 1 269 ? -4.952 17.952 -24.546 1.00 41.44 269 THR A N 1
ATOM 2165 C CA . THR A 1 269 ? -4.614 16.576 -24.930 1.00 41.44 269 THR A CA 1
ATOM 2166 C C . THR A 1 269 ? -3.101 16.349 -24.824 1.00 41.44 269 THR A C 1
ATOM 2168 O O . THR A 1 269 ? -2.313 17.263 -25.060 1.00 41.44 269 THR A O 1
ATOM 2171 N N . ALA A 1 270 ? -2.669 15.114 -24.547 1.00 38.59 270 ALA A N 1
ATOM 2172 C CA . ALA A 1 270 ? -1.256 14.785 -24.307 1.00 38.59 270 ALA A CA 1
ATOM 2173 C C . ALA A 1 270 ? -0.280 15.233 -25.424 1.00 38.59 270 ALA A C 1
ATOM 2175 O O . ALA A 1 270 ? 0.884 15.525 -25.148 1.00 38.59 270 ALA A O 1
ATOM 2176 N N . TYR A 1 271 ? -0.728 15.330 -26.686 1.00 42.47 271 TYR A N 1
ATOM 2177 C CA . TYR A 1 271 ? 0.122 15.833 -27.776 1.00 42.47 271 TYR A CA 1
ATOM 2178 C C . TYR A 1 271 ? 0.268 17.366 -27.759 1.00 42.47 271 TYR A C 1
ATOM 2180 O O . TYR A 1 271 ? 1.329 17.879 -28.112 1.00 42.47 271 TYR A O 1
ATOM 2188 N N . GLU A 1 272 ? -0.757 18.110 -27.331 1.00 39.00 272 GLU A N 1
ATOM 2189 C CA . GLU A 1 272 ? -0.718 19.577 -27.198 1.00 39.00 272 GLU A CA 1
ATOM 2190 C C . GLU A 1 272 ? 0.218 20.002 -26.069 1.00 39.00 272 GLU A C 1
ATOM 2192 O O . GLU A 1 272 ? 0.901 21.025 -26.166 1.00 39.00 272 GLU A O 1
ATOM 2197 N N . ASP A 1 273 ? 0.305 19.179 -25.030 1.00 47.41 273 ASP A N 1
ATOM 2198 C CA . ASP A 1 273 ? 1.233 19.376 -23.923 1.00 47.41 273 ASP A CA 1
ATOM 2199 C C . ASP A 1 273 ? 2.675 19.088 -24.353 1.00 47.41 273 ASP A C 1
ATOM 2201 O O . ASP A 1 273 ? 3.561 19.895 -24.076 1.00 47.41 273 ASP A O 1
ATOM 2205 N N . GLY A 1 274 ? 2.903 18.054 -25.173 1.00 46.56 274 GLY A N 1
ATOM 2206 C CA . GLY A 1 274 ? 4.203 17.815 -25.811 1.00 46.56 274 GLY A CA 1
ATOM 2207 C C . GLY A 1 274 ? 4.705 19.004 -26.648 1.00 46.56 274 GLY A C 1
ATOM 2208 O O . GLY A 1 274 ? 5.876 19.383 -26.556 1.00 46.56 274 GLY A O 1
ATOM 2209 N N . TYR A 1 275 ? 3.823 19.653 -27.417 1.00 49.25 275 TYR A N 1
ATOM 2210 C CA . TYR A 1 275 ? 4.171 20.858 -28.185 1.00 49.25 275 TYR A CA 1
ATOM 2211 C C . TYR A 1 275 ? 4.426 22.083 -27.295 1.00 49.25 275 TYR A C 1
ATOM 2213 O O . TYR A 1 275 ? 5.347 22.862 -27.568 1.00 49.25 275 TYR A O 1
ATOM 2221 N N . ARG A 1 276 ? 3.658 22.259 -26.212 1.00 50.62 276 ARG A N 1
ATOM 2222 C CA . ARG A 1 276 ? 3.861 23.362 -25.257 1.00 50.62 276 ARG A CA 1
ATOM 2223 C C . ARG A 1 276 ? 5.195 23.236 -24.523 1.00 50.62 276 ARG A C 1
ATOM 2225 O O . ARG A 1 276 ? 5.919 24.227 -24.421 1.00 50.62 276 ARG A O 1
ATOM 2232 N N . SER A 1 277 ? 5.572 22.026 -24.117 1.00 50.94 277 SER A N 1
ATOM 2233 C CA . SER A 1 277 ? 6.867 21.752 -23.486 1.00 50.94 277 SER A CA 1
ATOM 2234 C C . SER A 1 277 ? 8.045 21.996 -24.433 1.00 50.94 277 SER A C 1
ATOM 2236 O O . SER A 1 277 ? 9.069 22.528 -24.010 1.00 50.94 277 SER A O 1
ATOM 2238 N N . HIS A 1 278 ? 7.891 21.699 -25.728 1.00 40.59 278 HIS A N 1
ATOM 2239 C CA . HIS A 1 278 ? 8.913 21.999 -26.736 1.00 40.59 278 HIS A CA 1
ATOM 2240 C C . HIS A 1 278 ? 9.088 23.514 -26.953 1.00 40.59 278 HIS A C 1
ATOM 2242 O O . HIS A 1 278 ? 10.210 24.020 -26.979 1.00 40.59 278 HIS A O 1
ATOM 2248 N N . SER A 1 279 ? 7.977 24.256 -26.999 1.00 45.53 279 SER A N 1
ATOM 2249 C CA . SER A 1 279 ? 7.954 25.720 -27.169 1.00 45.53 279 SER A CA 1
ATOM 2250 C C . SER A 1 279 ? 8.596 26.472 -25.989 1.00 45.53 279 SER A C 1
ATOM 2252 O O . SER A 1 279 ? 9.175 27.543 -26.166 1.00 45.53 279 SER A O 1
ATOM 2254 N N . GLY A 1 280 ? 8.520 25.916 -24.772 1.00 42.97 280 GLY A N 1
ATOM 2255 C CA . GLY A 1 280 ? 9.140 26.489 -23.570 1.00 42.97 280 GLY A CA 1
ATOM 2256 C C . GLY A 1 280 ? 10.672 26.394 -23.547 1.00 42.97 280 GLY A C 1
ATOM 2257 O O . GLY A 1 280 ? 11.336 27.239 -22.943 1.00 42.97 280 GLY A O 1
ATOM 2258 N N . CYS A 1 281 ? 11.250 25.411 -24.246 1.00 42.19 281 CYS A N 1
ATOM 2259 C CA . CYS A 1 281 ? 12.699 25.227 -24.350 1.00 42.19 281 CYS A CA 1
ATOM 2260 C C . CYS A 1 281 ? 13.363 26.154 -25.387 1.00 42.19 281 CYS A C 1
ATOM 2262 O O . CYS A 1 281 ? 14.565 26.404 -25.296 1.00 42.19 281 CYS A O 1
ATOM 2264 N N . GLU A 1 282 ? 12.612 26.739 -26.325 1.00 36.94 282 GLU A N 1
ATOM 2265 C CA . GLU A 1 282 ? 13.169 27.622 -27.367 1.00 36.94 282 GLU A CA 1
ATOM 2266 C C . GLU A 1 282 ? 13.491 29.054 -26.882 1.00 36.94 282 GLU A C 1
ATOM 2268 O O . GLU A 1 282 ? 14.094 29.843 -27.609 1.00 36.94 282 GLU A O 1
ATOM 2273 N N . GLY A 1 283 ? 13.182 29.401 -25.626 1.00 38.19 283 GLY A N 1
ATOM 2274 C CA . GLY A 1 283 ? 13.370 30.756 -25.087 1.00 38.19 283 GLY A CA 1
ATOM 2275 C C . GLY A 1 283 ? 14.792 31.144 -24.650 1.00 38.19 283 GLY A C 1
ATOM 2276 O O . GLY A 1 283 ? 15.021 32.308 -24.318 1.00 38.19 283 GLY A O 1
ATOM 2277 N N . ARG A 1 284 ? 15.763 30.220 -24.615 1.00 37.72 284 ARG A N 1
ATOM 2278 C CA . ARG A 1 284 ? 17.168 30.529 -24.268 1.00 37.72 284 ARG A CA 1
ATOM 2279 C C . ARG A 1 284 ? 18.147 29.695 -25.078 1.00 37.72 284 ARG A C 1
ATOM 2281 O O . ARG A 1 284 ? 18.857 28.851 -24.544 1.00 37.72 284 ARG A O 1
ATOM 2288 N N . SER A 1 285 ? 18.242 29.978 -26.368 1.00 30.52 285 SER A N 1
ATOM 2289 C CA . SER A 1 285 ? 19.424 29.583 -27.121 1.00 30.52 285 SER A CA 1
ATOM 2290 C C . SER A 1 285 ? 19.988 30.799 -27.859 1.00 30.52 285 SER A C 1
ATOM 2292 O O . SER A 1 285 ? 19.452 31.290 -28.847 1.00 30.52 285 SER A O 1
ATOM 2294 N N . VAL A 1 286 ? 21.081 31.345 -27.316 1.00 35.28 286 VAL A N 1
ATOM 2295 C CA . VAL A 1 286 ? 21.977 32.231 -28.063 1.00 35.28 286 VAL A CA 1
ATOM 2296 C C . VAL A 1 286 ? 22.799 31.319 -28.967 1.00 35.28 286 VAL A C 1
ATOM 2298 O O . VAL A 1 286 ? 23.895 30.899 -28.612 1.00 35.28 286 VAL A O 1
ATOM 2301 N N . TRP A 1 287 ? 22.247 30.968 -30.126 1.00 29.20 287 TRP A N 1
ATOM 2302 C CA . TRP A 1 287 ? 23.034 30.432 -31.232 1.00 29.20 287 TRP A CA 1
ATOM 2303 C C . TRP A 1 287 ? 23.398 31.585 -32.164 1.00 29.20 287 TRP A C 1
ATOM 2305 O O . TRP A 1 287 ? 22.574 32.099 -32.918 1.00 29.20 287 TRP A O 1
ATOM 2315 N N . ALA A 1 288 ? 24.655 32.021 -32.083 1.00 29.36 288 ALA A N 1
ATOM 2316 C CA . ALA A 1 288 ? 25.241 32.918 -33.068 1.00 29.36 288 ALA A CA 1
ATOM 2317 C C . ALA A 1 288 ? 25.427 32.160 -34.401 1.00 29.36 288 ALA A C 1
ATOM 2319 O O . ALA A 1 288 ? 25.972 31.054 -34.397 1.00 29.36 288 ALA A O 1
ATOM 2320 N N . PRO A 1 289 ? 25.017 32.723 -35.552 1.00 31.67 289 PRO A N 1
ATOM 2321 C CA . PRO A 1 289 ? 25.126 32.031 -36.828 1.00 31.67 289 PRO A CA 1
ATOM 2322 C C . PRO A 1 289 ? 26.543 32.158 -37.401 1.00 31.67 289 PRO A C 1
ATOM 2324 O O . PRO A 1 289 ? 27.017 33.258 -37.702 1.00 31.67 289 PRO A O 1
ATOM 2327 N N . ALA A 1 290 ? 27.200 31.021 -37.633 1.00 28.83 290 ALA A N 1
ATOM 2328 C CA . ALA A 1 290 ? 28.334 30.950 -38.544 1.00 28.83 290 ALA A CA 1
ATOM 2329 C C . ALA A 1 290 ? 27.816 30.906 -39.992 1.00 28.83 290 ALA A C 1
ATOM 2331 O O . ALA A 1 290 ? 27.038 30.038 -40.383 1.00 28.83 290 ALA A O 1
ATOM 2332 N N . LYS A 1 291 ? 28.244 31.890 -40.786 1.00 33.28 291 LYS A N 1
ATOM 2333 C CA . LYS A 1 291 ? 27.985 32.013 -42.223 1.00 33.28 291 LYS A CA 1
ATOM 2334 C C . LYS A 1 291 ? 28.651 30.884 -43.019 1.00 33.28 291 LYS A C 1
ATOM 2336 O O . LYS A 1 291 ? 29.842 30.652 -42.848 1.00 33.28 291 LYS A O 1
ATOM 2341 N N . SER A 1 292 ? 27.905 30.327 -43.974 1.00 31.30 292 SER A N 1
ATOM 2342 C CA . SER A 1 292 ? 28.258 29.982 -45.377 1.00 31.30 292 SER A CA 1
ATOM 2343 C C . SER A 1 292 ? 27.476 28.724 -45.788 1.00 31.30 292 SER A C 1
ATOM 2345 O O . SER A 1 292 ? 27.665 27.647 -45.249 1.00 31.30 292 SER A O 1
ATOM 2347 N N . ALA A 1 293 ? 26.364 28.870 -46.510 1.00 29.34 293 ALA A N 1
ATOM 2348 C CA . ALA A 1 293 ? 26.291 28.951 -47.971 1.00 29.34 293 ALA A CA 1
ATOM 2349 C C . ALA A 1 293 ? 26.817 27.687 -48.675 1.00 29.34 293 ALA A C 1
ATOM 2351 O O . ALA A 1 293 ? 27.999 27.605 -48.979 1.00 29.34 293 ALA A O 1
ATOM 2352 N N . GLN A 1 294 ? 25.910 26.769 -49.025 1.00 28.47 294 GLN A N 1
ATOM 2353 C CA . GLN A 1 294 ? 25.631 26.426 -50.426 1.00 28.47 294 GLN A CA 1
ATOM 2354 C C . GLN A 1 294 ? 24.401 25.516 -50.535 1.00 28.47 294 GLN A C 1
ATOM 2356 O O . GLN A 1 294 ? 24.351 24.397 -50.038 1.00 28.47 294 GLN A O 1
ATOM 2361 N N . SER A 1 295 ? 23.394 26.056 -51.212 1.00 28.78 295 SER A N 1
ATOM 2362 C CA . SER A 1 295 ? 22.197 25.386 -51.697 1.00 28.78 295 SER A CA 1
ATOM 2363 C C . SER A 1 295 ? 22.525 24.476 -52.882 1.00 28.78 295 SER A C 1
ATOM 2365 O O . SER A 1 295 ? 23.098 24.953 -53.862 1.00 28.78 295 SER A O 1
ATOM 2367 N N . VAL A 1 296 ? 22.051 23.230 -52.868 1.00 29.88 296 VAL A N 1
ATOM 2368 C CA . VAL A 1 296 ? 21.815 22.464 -54.100 1.00 29.88 296 VAL A CA 1
ATOM 2369 C C . VAL A 1 296 ? 20.404 21.887 -54.048 1.00 29.88 296 VAL A C 1
ATOM 2371 O O . VAL A 1 296 ? 20.081 21.032 -53.228 1.00 29.88 296 VAL A O 1
ATOM 2374 N N . CYS A 1 297 ? 19.559 22.421 -54.929 1.00 28.73 297 CYS A N 1
ATOM 2375 C CA . CYS A 1 297 ? 18.216 21.945 -55.224 1.00 28.73 297 CYS A CA 1
ATOM 2376 C C . CYS A 1 297 ? 18.264 20.540 -55.836 1.00 28.73 297 CYS A C 1
ATOM 2378 O O . CYS A 1 297 ? 18.963 20.342 -56.828 1.00 28.73 297 CYS A O 1
ATOM 2380 N N . TRP A 1 298 ? 17.427 19.621 -55.356 1.00 27.50 298 TRP A N 1
ATOM 2381 C CA . TRP A 1 298 ? 17.012 18.453 -56.134 1.00 27.50 298 TRP A CA 1
ATOM 2382 C C . TRP A 1 298 ? 15.546 18.614 -56.532 1.00 27.50 298 TRP A C 1
ATOM 2384 O O . TRP A 1 298 ? 14.642 18.573 -55.701 1.00 27.50 298 TRP A O 1
ATOM 2394 N N . LYS A 1 299 ? 15.332 18.854 -57.830 1.00 31.41 299 LYS A N 1
ATOM 2395 C CA . LYS A 1 299 ? 14.022 18.816 -58.484 1.00 31.41 299 LYS A CA 1
ATOM 2396 C C . LYS A 1 299 ? 13.579 17.361 -58.639 1.00 31.41 299 LYS A C 1
ATOM 2398 O O . LYS A 1 299 ? 14.345 16.532 -59.120 1.00 31.41 299 LYS A O 1
ATOM 2403 N N . HIS A 1 300 ? 12.325 17.087 -58.294 1.00 33.16 300 HIS A N 1
ATOM 2404 C CA . HIS A 1 300 ? 11.597 15.904 -58.743 1.00 33.16 300 HIS A CA 1
ATOM 2405 C C . HIS A 1 300 ? 11.416 15.927 -60.268 1.00 33.16 300 HIS A C 1
ATOM 2407 O O . HIS A 1 300 ? 11.078 16.963 -60.843 1.00 33.16 300 HIS A O 1
ATOM 2413 N N . GLY A 1 301 ? 11.625 14.775 -60.902 1.00 31.14 301 GLY A N 1
ATOM 2414 C CA . GLY A 1 301 ? 11.350 14.520 -62.312 1.00 31.14 301 GLY A CA 1
ATOM 2415 C C . GLY A 1 301 ? 10.579 13.212 -62.440 1.00 31.14 301 GLY A C 1
ATOM 2416 O O . GLY A 1 301 ? 11.010 12.190 -61.917 1.00 31.14 301 GLY A O 1
ATOM 2417 N N . ALA A 1 302 ? 9.416 13.306 -63.076 1.00 32.28 302 ALA A N 1
ATOM 2418 C CA . ALA A 1 302 ? 8.413 12.272 -63.257 1.00 32.28 302 ALA A CA 1
ATOM 2419 C C . ALA A 1 302 ? 8.853 11.136 -64.198 1.00 32.28 302 ALA A C 1
ATOM 2421 O O . ALA A 1 302 ? 9.668 11.339 -65.101 1.00 32.28 302 ALA A O 1
ATOM 2422 N N . SER A 1 303 ? 8.235 9.971 -63.998 1.00 35.12 303 SER A N 1
ATOM 2423 C CA . SER A 1 303 ? 8.184 8.852 -64.940 1.00 35.12 303 SER A CA 1
ATOM 2424 C C . SER A 1 303 ? 7.502 9.224 -66.259 1.00 35.12 303 SER A C 1
ATOM 2426 O O . SER A 1 303 ? 6.667 10.133 -66.310 1.00 35.12 303 SER A O 1
ATOM 2428 N N . PRO A 1 304 ? 7.776 8.433 -67.296 1.00 53.34 304 PRO A N 1
ATOM 2429 C CA . PRO A 1 304 ? 6.743 7.749 -68.065 1.00 53.34 304 PRO A CA 1
ATOM 2430 C C . PRO A 1 304 ? 6.601 6.287 -67.627 1.00 53.34 304 PRO A C 1
ATOM 2432 O O . PRO A 1 304 ? 7.645 5.641 -67.375 1.00 53.34 304 PRO A O 1
#

Sequence (304 aa):
MGQLVFNFDFDPIESVGTSAEVTSGRLEVKLAGLTVWDTNWTWIELLEHLARYWQFLIWEESLPSDLELEPFATLEERARRRFARLPDSTADEISFDEFRRTHDLSRALQGAWLSSLWIVRHGDGFRVSTSTVDATLSFQELLDELERVATKILERLRSHSDRRVELVRELWNSRKGWSAKEIVSVATGLSVELISSIAGGDLESFWELDREHERSSELMVAARMTGHLSSPELVRRVQVAMSRIGHLEAPELERLSASYDASPSFEGTAYEDGYRSHSGCEGRSVWAPAKSAQSVCWKHGASP

Radius of gyration: 24.83 Å; Cα contacts (8 Å, |Δi|>4): 360; chains: 1; bounding box: 48×50×98 Å

pLDDT: mean 84.12, std 19.93, range [27.5, 98.5]

Solvent-accessible surface area (backbone atoms only — not comparable to full-atom values): 17935 Å² total; per-residue (Å²): 128,40,49,75,47,82,50,75,50,69,51,82,83,86,67,99,61,56,68,47,61,54,37,20,29,39,38,39,30,26,51,61,82,40,76,74,43,77,48,75,49,52,48,50,41,48,41,44,40,50,24,74,32,40,54,50,58,61,40,32,56,72,62,57,83,86,51,71,74,76,62,59,62,44,42,68,61,51,49,54,58,52,40,75,71,42,99,77,32,66,70,52,52,51,48,42,51,52,51,40,62,62,28,22,58,38,62,34,41,80,89,59,94,60,69,58,39,35,48,42,31,50,89,83,20,28,41,39,29,28,85,86,49,77,36,60,34,54,45,66,66,52,52,54,46,54,51,50,52,40,48,56,55,49,61,62,40,63,92,57,85,48,75,67,55,52,52,43,50,50,39,47,74,49,39,82,67,73,51,65,59,57,50,51,22,48,38,21,72,43,55,61,68,57,54,51,66,55,50,71,66,62,52,48,73,65,45,51,63,38,79,88,79,64,48,82,28,74,62,34,53,49,42,38,76,38,56,82,51,97,40,73,68,56,40,37,52,51,52,56,50,52,72,70,69,55,93,70,95,48,70,72,58,53,54,50,53,60,57,47,78,76,54,78,84,80,85,68,56,79,67,58,49,55,51,52,59,55,6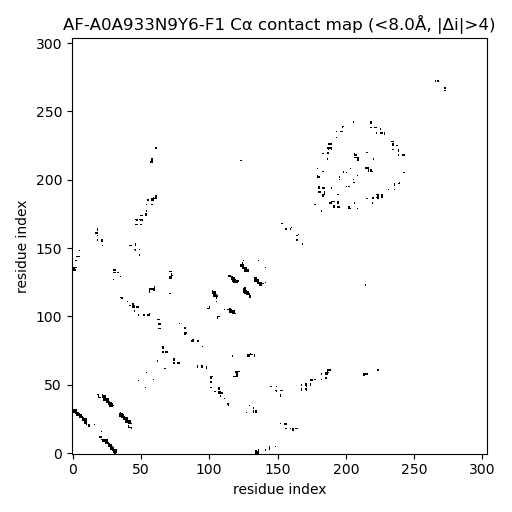0,64,63,68,77,78,70,92,74,81,84,82,88,78,90,83,90,80,88,84,80,89,80,82,83,133

Foldseek 3Di:
DKAKAKDWDQDDPPDQDDLQNLQWGWIFIDISNHTQDTDTGRCLLLLLLCLQQVLLLLQAQDDFDPQDPPPPLCSVVSLVVVLVPDPHCPVSVVSNVVQCSRFFSVNSGPPDPGFTWGWHDDAQFTWTDTNVDIDTDGNVSVVVNSVVSSVVSLVSCVPPDDPSNVVSVVSNVCSLVDDLLVSLCNNLVDDSVLQCVLQVDDSCVLQVDDSPSSDGDPLSVLSNVCVPPPDSVVSSVVSNVDSVVPDDDDVVVVVVVVVPVVDDPPPDDPVVVVVVVVVVVVPDDPDDDDDDDDDDDDDDDDDD

Secondary structure (DSSP, 8-state):
---EEEEEEEPP--SS--HHHHTEEEEEEEETTEEEEEEEEETHHHHHHHHHHHHHHHH--PPSTT---S-GGGHHHHHHHHHTTSS--HHHHHHHHHHHHHHBGGGGSTT------EEEEETTEEEEE-SS-EEEEEHHHHHHHHHHHHHHHHHHTTT---HHHHHHHHHHHHTT---HHHHHHHHH---HHHHHHHHSS-HHHHTT-BTTTTB--HHHHHHHHHTTSS-HHHHHHHHHHHHHH-----HHHHHHHHHHHT-----S-HHHHHHHHHHHHTTS---PPPP-------------